Protein AF-A0A382LYQ5-F1 (afdb_monomer_lite)

Organism: NCBI:txid408172

Structure (mmCIF, N/CA/C/O backbone):
data_AF-A0A382LYQ5-F1
#
_entry.id   AF-A0A382LYQ5-F1
#
loop_
_atom_site.group_PDB
_atom_site.id
_atom_site.type_symbol
_atom_site.label_atom_id
_atom_site.label_alt_id
_atom_site.label_comp_id
_atom_site.label_asym_id
_atom_site.label_entity_id
_atom_site.label_seq_id
_atom_site.pdbx_PDB_ins_code
_atom_site.Cartn_x
_atom_site.Cartn_y
_atom_site.Cartn_z
_atom_site.occupancy
_atom_site.B_iso_or_equiv
_atom_site.auth_seq_id
_atom_site.auth_comp_id
_atom_site.auth_asym_id
_atom_site.auth_atom_id
_atom_site.pdbx_PDB_model_num
ATOM 1 N N . MET A 1 1 ? -38.111 58.121 47.989 1.00 41.41 1 MET A N 1
ATOM 2 C CA . MET A 1 1 ? -37.176 57.751 46.907 1.00 41.41 1 MET A CA 1
ATOM 3 C C . MET A 1 1 ? -35.833 57.393 47.534 1.00 41.41 1 MET A C 1
ATOM 5 O O . MET A 1 1 ? -35.020 58.277 47.726 1.00 41.41 1 MET A O 1
ATOM 9 N N . TRP A 1 2 ? -35.645 56.135 47.944 1.00 31.64 2 TRP A N 1
ATOM 10 C CA . TRP A 1 2 ? -34.376 55.597 48.456 1.00 31.64 2 TRP A CA 1
ATOM 11 C C . TRP A 1 2 ? -34.296 54.132 48.011 1.00 31.64 2 TRP A C 1
ATOM 13 O O . TRP A 1 2 ? -35.089 53.311 48.463 1.00 31.64 2 TRP A O 1
ATOM 23 N N . VAL A 1 3 ? -33.375 53.823 47.100 1.00 36.53 3 VAL A N 1
ATOM 24 C CA . VAL A 1 3 ? -32.960 52.452 46.779 1.00 36.53 3 VAL A CA 1
ATOM 25 C C . VAL A 1 3 ? -31.477 52.393 47.122 1.00 36.53 3 VAL A C 1
ATOM 27 O O . VAL A 1 3 ? -30.670 53.085 46.506 1.00 36.53 3 VAL A O 1
ATOM 30 N N . GLY A 1 4 ? -31.144 51.657 48.183 1.00 33.19 4 GLY A N 1
ATOM 31 C CA . GLY A 1 4 ? -29.767 51.461 48.635 1.00 33.19 4 GLY A CA 1
ATOM 32 C C . GLY A 1 4 ? -28.967 50.564 47.680 1.00 33.19 4 GLY A C 1
ATOM 33 O O . GLY A 1 4 ? -29.556 49.812 46.902 1.00 33.19 4 GLY A O 1
ATOM 34 N N . PRO A 1 5 ? -27.625 50.628 47.722 1.00 38.50 5 PRO A N 1
ATOM 35 C CA . PRO A 1 5 ? -26.769 49.961 46.752 1.00 38.50 5 PRO A CA 1
ATOM 36 C C . PRO A 1 5 ? -26.797 48.437 46.925 1.00 38.50 5 PRO A C 1
ATOM 38 O O . PRO A 1 5 ? -26.593 47.908 48.020 1.00 38.50 5 PRO A O 1
ATOM 41 N N . LEU A 1 6 ? -27.014 47.734 45.810 1.00 41.47 6 LEU A N 1
ATOM 42 C CA . LEU A 1 6 ? -26.849 46.288 45.680 1.00 41.47 6 LEU A CA 1
ATOM 43 C C . LEU A 1 6 ? -25.402 45.906 46.031 1.00 41.47 6 LEU A C 1
ATOM 45 O O . LEU A 1 6 ? -24.468 46.192 45.282 1.00 41.47 6 LEU A O 1
ATOM 49 N N . LYS A 1 7 ? -25.206 45.250 47.179 1.00 39.22 7 LYS A N 1
ATOM 50 C CA . LYS A 1 7 ? -23.929 44.628 47.550 1.00 39.22 7 LYS A CA 1
ATOM 51 C C . LYS A 1 7 ? -23.667 43.426 46.636 1.00 39.22 7 LYS A C 1
ATOM 53 O O . LYS A 1 7 ? -24.175 42.336 46.889 1.00 39.22 7 LYS A O 1
ATOM 58 N N . HIS A 1 8 ? -22.832 43.596 45.614 1.00 45.81 8 HIS A N 1
ATOM 59 C CA . HIS A 1 8 ? -22.169 42.463 44.966 1.00 45.81 8 HIS A CA 1
ATOM 60 C C . HIS A 1 8 ? -21.125 41.892 45.936 1.00 45.81 8 HIS A C 1
ATOM 62 O O . HIS A 1 8 ? -20.216 42.603 46.355 1.00 45.81 8 HIS A O 1
ATOM 68 N N . ASN A 1 9 ? -21.280 40.628 46.340 1.00 39.09 9 ASN A N 1
ATOM 69 C CA . ASN A 1 9 ? -20.419 39.964 47.320 1.00 39.09 9 ASN A CA 1
ATOM 70 C C . ASN A 1 9 ? -19.216 39.277 46.619 1.00 39.09 9 ASN A C 1
ATOM 72 O O . ASN A 1 9 ? -19.424 38.258 45.958 1.00 39.09 9 ASN A O 1
ATOM 76 N N . PRO A 1 10 ? -17.964 39.765 46.759 1.00 42.59 10 PRO A N 1
ATOM 77 C CA . PRO A 1 10 ? -16.789 39.226 46.052 1.00 42.59 10 PRO A CA 1
ATOM 78 C C . PRO A 1 10 ? -16.349 37.830 46.528 1.00 42.59 10 PRO A C 1
ATOM 80 O O . PRO A 1 10 ? -15.594 37.146 45.839 1.00 42.59 10 PRO A O 1
ATOM 83 N N . LYS A 1 11 ? -16.820 37.382 47.702 1.00 43.44 11 LYS A N 1
ATOM 84 C CA . LYS A 1 11 ? -16.406 36.111 48.323 1.00 43.44 11 LYS A CA 1
ATOM 85 C C . LYS A 1 11 ? -16.853 34.861 47.552 1.00 43.44 11 LYS A C 1
ATOM 87 O O . LYS A 1 11 ? -16.141 33.866 47.590 1.00 43.44 11 LYS A O 1
ATOM 92 N N . ASN A 1 12 ? -17.965 34.918 46.812 1.00 43.97 12 ASN A N 1
ATOM 93 C CA . ASN A 1 12 ? -18.463 33.763 46.046 1.00 43.97 12 ASN A CA 1
ATOM 94 C C . ASN A 1 12 ? -17.666 33.484 44.758 1.00 43.97 12 ASN A C 1
ATOM 96 O O . ASN A 1 12 ? -17.647 32.348 44.289 1.00 43.97 12 ASN A O 1
ATOM 100 N N . MET A 1 13 ? -16.991 34.482 44.173 1.00 40.16 13 MET A N 1
ATOM 101 C CA . MET A 1 13 ? -16.171 34.265 42.969 1.00 40.16 13 MET A CA 1
ATOM 102 C C . MET A 1 13 ? -14.825 33.601 43.283 1.00 40.16 13 MET A C 1
ATOM 104 O O . MET A 1 13 ? -14.374 32.781 42.487 1.00 40.16 13 MET A O 1
ATOM 108 N N . ASN A 1 14 ? -14.208 33.904 44.432 1.00 50.00 14 ASN A N 1
ATOM 109 C CA . ASN A 1 14 ? -12.945 33.277 44.840 1.00 50.00 14 ASN A CA 1
ATOM 110 C C . ASN A 1 14 ? -13.130 31.818 45.271 1.00 50.00 14 ASN A C 1
ATOM 112 O O . ASN A 1 14 ? -12.387 30.968 44.791 1.00 50.00 14 ASN A O 1
ATOM 116 N N . SER A 1 15 ? -14.165 31.504 46.058 1.00 57.59 15 SER A N 1
ATOM 117 C CA . SER A 1 15 ? -14.447 30.122 46.478 1.00 57.59 15 SER A CA 1
ATOM 118 C C . SER A 1 15 ? -14.741 29.204 45.290 1.00 57.59 15 SER A C 1
ATOM 120 O O . SER A 1 15 ? -14.229 28.095 45.219 1.00 57.59 15 SER A O 1
ATOM 122 N N . THR A 1 16 ? -15.496 29.683 44.296 1.00 59.28 16 THR A N 1
ATOM 123 C CA . THR A 1 16 ? -15.798 28.914 43.075 1.00 59.28 16 THR A CA 1
ATOM 124 C C . THR A 1 16 ? -14.555 28.700 42.200 1.00 59.28 16 THR A C 1
ATOM 126 O O . THR A 1 16 ? -14.476 27.720 41.460 1.00 59.28 16 THR A O 1
ATOM 129 N N . LYS A 1 17 ? -13.577 29.615 42.249 1.00 61.53 17 LYS A N 1
ATOM 130 C CA . LYS A 1 17 ? -12.327 29.522 41.483 1.00 61.53 17 LYS A CA 1
ATOM 131 C C . LYS A 1 17 ? -11.320 28.585 42.157 1.00 61.53 17 LYS A C 1
ATOM 133 O O . LYS A 1 17 ? -10.708 27.790 41.455 1.00 61.53 17 LYS A O 1
ATOM 138 N N . GLU A 1 18 ? -11.207 28.634 43.482 1.00 61.56 18 GLU A N 1
ATOM 139 C CA . GLU A 1 18 ? -10.412 27.695 44.290 1.00 61.56 18 GLU A CA 1
ATOM 140 C C . GLU A 1 18 ? -10.947 26.265 44.160 1.00 61.56 18 GLU A C 1
ATOM 142 O O . GLU A 1 18 ? -10.196 25.368 43.788 1.00 61.56 18 GLU A O 1
ATOM 147 N N . LEU A 1 19 ? -12.267 26.072 44.288 1.00 66.31 19 LEU A N 1
ATOM 148 C CA . LEU A 1 19 ? -12.898 24.758 44.121 1.00 66.31 19 LEU A CA 1
ATOM 149 C C . LEU A 1 19 ? -12.641 24.165 42.723 1.00 66.31 19 LEU A C 1
ATOM 151 O O . LEU A 1 19 ? -12.425 22.968 42.582 1.00 66.31 19 LEU A O 1
ATOM 155 N N . LYS A 1 20 ? -12.611 24.995 41.669 1.00 65.88 20 LYS A N 1
ATOM 156 C CA . LYS A 1 20 ? -12.270 24.549 40.304 1.00 65.88 20 LYS A CA 1
ATOM 157 C C . LYS A 1 20 ? -10.800 24.142 40.146 1.00 65.88 20 LYS A C 1
ATOM 159 O O . LYS A 1 20 ? -10.519 23.238 39.363 1.00 65.88 20 LYS A O 1
ATOM 164 N N . ILE A 1 21 ? -9.876 24.805 40.843 1.00 68.38 21 ILE A N 1
ATOM 165 C CA . ILE A 1 21 ? -8.439 24.481 40.807 1.00 68.38 21 ILE A CA 1
ATOM 166 C C . ILE A 1 21 ? -8.176 23.155 41.531 1.00 68.38 21 ILE A C 1
ATOM 168 O O . ILE A 1 21 ? -7.457 22.304 41.000 1.00 68.38 21 ILE A O 1
ATOM 172 N N . ASP A 1 22 ? -8.811 22.945 42.684 1.00 74.81 22 ASP A N 1
ATOM 173 C CA . ASP A 1 22 ? -8.690 21.699 43.446 1.00 74.81 22 ASP A CA 1
ATOM 174 C C . ASP A 1 22 ? -9.230 20.508 42.644 1.00 74.81 22 ASP A C 1
ATOM 176 O O . ASP A 1 22 ? -8.538 19.506 42.463 1.00 74.81 22 ASP A O 1
ATOM 180 N N . VAL A 1 23 ? -10.407 20.662 42.026 1.00 78.62 23 VAL A N 1
ATOM 181 C CA . VAL A 1 23 ? -11.011 19.617 41.183 1.00 78.62 23 VAL A CA 1
ATOM 182 C C . VAL A 1 23 ? -10.155 19.299 39.960 1.00 78.62 23 VAL A C 1
ATOM 184 O O . VAL A 1 23 ? -10.010 18.131 39.602 1.00 78.62 23 VAL A O 1
ATOM 187 N N . ALA A 1 24 ? -9.550 20.302 39.321 1.00 81.06 24 ALA A N 1
ATOM 188 C CA . ALA A 1 24 ? -8.645 20.071 38.197 1.00 81.06 24 ALA A CA 1
ATOM 189 C C . ALA A 1 24 ? -7.389 19.285 38.616 1.00 81.06 24 ALA A C 1
ATOM 191 O O . ALA A 1 24 ? -6.937 18.405 37.879 1.00 81.06 24 ALA A O 1
ATOM 192 N N . THR A 1 25 ? -6.857 19.571 39.806 1.00 85.19 25 THR A N 1
ATOM 193 C CA . THR A 1 25 ? -5.694 18.873 40.372 1.00 85.19 25 THR A CA 1
ATOM 194 C C . THR A 1 25 ? -6.027 17.416 40.684 1.00 85.19 25 THR A C 1
ATOM 196 O O . THR A 1 25 ? -5.286 16.510 40.296 1.00 85.19 25 THR A O 1
ATOM 199 N N . ASP A 1 26 ? -7.183 17.169 41.298 1.00 87.00 26 ASP A N 1
ATOM 200 C CA . ASP A 1 26 ? -7.640 15.814 41.590 1.00 87.00 26 ASP A CA 1
ATOM 201 C C . ASP A 1 26 ? -7.951 15.018 40.304 1.00 87.00 26 ASP A C 1
ATOM 203 O O . ASP A 1 26 ? -7.590 13.845 40.189 1.00 87.00 26 ASP A O 1
ATOM 207 N N . CYS A 1 27 ? -8.527 15.662 39.281 1.00 88.50 27 CYS A N 1
ATOM 208 C CA . CYS A 1 27 ? -8.729 15.060 37.958 1.00 88.50 27 CYS A CA 1
ATOM 209 C C . CYS A 1 27 ? -7.400 14.636 37.312 1.00 88.50 27 CYS A C 1
ATOM 211 O O . CYS A 1 27 ? -7.299 13.539 36.758 1.00 88.50 27 CYS A O 1
ATOM 213 N N . ALA A 1 28 ? -6.368 15.482 37.398 1.00 89.88 28 ALA A N 1
ATOM 214 C CA . ALA A 1 28 ? -5.035 15.159 36.895 1.00 89.88 28 ALA A CA 1
ATOM 215 C C . ALA A 1 28 ? -4.411 13.980 37.658 1.00 89.88 28 ALA A C 1
ATOM 217 O O . ALA A 1 28 ? -3.831 13.087 37.040 1.00 89.88 28 ALA A O 1
ATOM 218 N N . LYS A 1 29 ? -4.593 13.931 38.985 1.00 93.56 29 LYS A N 1
ATOM 219 C CA . LYS A 1 29 ? -4.149 12.812 39.825 1.00 93.56 29 LYS A CA 1
ATOM 220 C C . LYS A 1 29 ? -4.810 11.495 39.414 1.00 93.56 29 LYS A C 1
ATOM 222 O O . LYS A 1 29 ? -4.119 10.487 39.316 1.00 93.56 29 LYS A O 1
ATOM 227 N N . ILE A 1 30 ? -6.113 11.491 39.135 1.00 93.06 30 ILE A N 1
ATOM 228 C CA . ILE A 1 30 ? -6.819 10.286 38.673 1.00 93.06 30 ILE A CA 1
ATOM 229 C C . ILE A 1 30 ? -6.282 9.810 37.326 1.00 93.06 30 ILE A C 1
ATOM 231 O O . ILE A 1 30 ? -6.002 8.622 37.183 1.00 93.06 30 ILE A O 1
ATOM 235 N N . CYS A 1 31 ? -6.098 10.723 36.364 1.00 92.56 31 CYS A N 1
ATOM 236 C CA . CYS A 1 31 ? -5.525 10.372 35.061 1.00 92.56 31 CYS A CA 1
ATOM 237 C C . CYS A 1 31 ? -4.147 9.722 35.243 1.00 92.56 31 CYS A C 1
ATOM 239 O O . CYS A 1 31 ? -3.922 8.623 34.747 1.00 92.56 31 CYS A O 1
ATOM 241 N N . PHE A 1 32 ? -3.276 10.343 36.047 1.00 95.31 32 PHE A N 1
ATOM 242 C CA . PHE A 1 32 ? -1.952 9.809 36.364 1.00 95.31 32 PHE A CA 1
ATOM 243 C C . PHE A 1 32 ? -2.021 8.407 36.983 1.00 95.31 32 PHE A C 1
ATOM 245 O O . PHE A 1 32 ? -1.290 7.510 36.567 1.00 95.31 32 PHE A O 1
ATOM 252 N N . LEU A 1 33 ? -2.899 8.195 37.966 1.00 95.25 33 LEU A N 1
ATOM 253 C CA . LEU A 1 33 ? -3.059 6.892 38.613 1.00 95.25 33 LEU A CA 1
ATOM 254 C C . LEU A 1 33 ? -3.530 5.822 37.623 1.00 95.25 33 LEU A C 1
ATOM 256 O O . LEU A 1 33 ? -2.951 4.738 37.586 1.00 95.25 33 LEU A O 1
ATOM 260 N N . ALA A 1 34 ? -4.537 6.129 36.804 1.00 92.94 34 ALA A N 1
ATOM 261 C CA . ALA A 1 34 ? -5.077 5.203 35.815 1.00 92.94 34 ALA A CA 1
ATOM 262 C C . ALA A 1 34 ? -4.050 4.850 34.725 1.00 92.94 34 ALA A C 1
ATOM 264 O O . ALA A 1 34 ? -3.896 3.675 34.384 1.00 92.94 34 ALA A O 1
ATOM 265 N N . GLU A 1 35 ? -3.307 5.843 34.229 1.00 92.19 35 GLU A N 1
ATOM 266 C CA . GLU A 1 35 ? -2.244 5.679 33.226 1.00 92.19 35 GLU A CA 1
ATOM 267 C C . GLU A 1 35 ? -1.056 4.858 33.757 1.00 92.19 35 GLU A C 1
ATOM 269 O O . GLU A 1 35 ? -0.411 4.145 32.994 1.00 92.19 35 GLU A O 1
ATOM 274 N N . ASN A 1 36 ? -0.800 4.899 35.070 1.00 93.31 36 ASN A N 1
ATOM 275 C CA . ASN A 1 36 ? 0.243 4.111 35.740 1.00 93.31 36 ASN A CA 1
ATOM 276 C C . ASN A 1 36 ? -0.288 2.810 36.372 1.00 93.31 36 ASN A C 1
ATOM 278 O O . ASN A 1 36 ? 0.372 2.217 37.224 1.00 93.31 36 ASN A O 1
ATOM 282 N N . ASN A 1 37 ? -1.468 2.352 35.947 1.00 90.56 37 ASN A N 1
ATOM 283 C CA . ASN A 1 37 ? -2.082 1.086 36.354 1.00 90.56 37 ASN A CA 1
ATOM 284 C C . ASN A 1 37 ? -2.467 0.968 37.847 1.00 90.56 37 ASN A C 1
ATOM 286 O O . ASN A 1 37 ? -2.689 -0.129 38.357 1.00 90.56 37 ASN A O 1
ATOM 290 N N . TYR A 1 38 ? -2.611 2.088 38.560 1.00 94.12 38 TYR A N 1
ATOM 291 C CA . TYR A 1 38 ? -3.151 2.140 39.925 1.00 94.12 38 TYR A CA 1
ATOM 292 C C . TYR A 1 38 ? -4.682 2.283 39.907 1.00 94.12 38 TYR A C 1
ATOM 294 O O . TYR A 1 38 ? -5.241 3.206 40.502 1.00 94.12 38 TYR A O 1
ATOM 302 N N . ILE A 1 39 ? -5.361 1.370 39.205 1.00 91.88 39 ILE A N 1
ATOM 303 C CA . ILE A 1 39 ? -6.786 1.476 38.840 1.00 91.88 39 ILE A CA 1
ATOM 304 C C . ILE A 1 39 ? -7.688 1.637 40.064 1.00 91.88 39 ILE A C 1
ATOM 306 O O . ILE A 1 39 ? -8.428 2.608 40.149 1.00 91.88 39 ILE A O 1
ATOM 310 N N . THR A 1 40 ? -7.565 0.758 41.060 1.00 92.31 40 THR A N 1
ATOM 311 C CA . THR A 1 40 ? -8.413 0.800 42.264 1.00 92.31 40 THR A CA 1
ATOM 312 C C . THR A 1 40 ? -8.267 2.115 43.036 1.00 92.31 40 THR A C 1
ATOM 314 O O . THR A 1 40 ? -9.231 2.634 43.594 1.00 92.31 40 THR A O 1
ATOM 317 N N . LEU A 1 41 ? -7.057 2.687 43.066 1.00 92.94 41 LEU A N 1
ATOM 318 C CA . LEU A 1 41 ? -6.825 3.982 43.706 1.00 92.94 41 LEU A CA 1
ATOM 319 C C . LEU A 1 41 ? -7.399 5.129 42.864 1.00 92.94 41 LEU A C 1
ATOM 321 O O . LEU A 1 41 ? -7.927 6.087 43.429 1.00 92.94 41 LEU A O 1
ATOM 325 N N . ALA A 1 42 ? -7.318 5.027 41.536 1.00 93.25 42 ALA A N 1
ATOM 326 C CA . ALA A 1 42 ? -7.933 5.971 40.612 1.00 93.25 42 ALA A CA 1
ATOM 327 C C . ALA A 1 42 ? -9.464 5.980 40.764 1.00 93.25 42 ALA A C 1
ATOM 329 O O . ALA A 1 42 ? -10.031 7.052 40.952 1.00 93.25 42 ALA A O 1
ATOM 330 N N . GLU A 1 43 ? -10.112 4.810 40.782 1.00 91.44 43 GLU A N 1
ATOM 331 C CA . GLU A 1 43 ? -11.559 4.653 41.002 1.00 91.44 43 GLU A CA 1
ATOM 332 C C . GLU A 1 43 ? -11.994 5.229 42.346 1.00 91.44 43 GLU A C 1
ATOM 334 O O . GLU A 1 43 ? -12.911 6.044 42.400 1.00 91.44 43 GLU A O 1
ATOM 339 N N . LYS A 1 44 ? -11.289 4.882 43.429 1.00 91.81 44 LYS A N 1
ATOM 340 C CA . LYS A 1 44 ? -11.596 5.416 44.759 1.00 91.81 44 LYS A CA 1
ATOM 341 C C . LYS A 1 44 ? -11.480 6.941 44.798 1.00 91.81 44 LYS A C 1
ATOM 343 O O . LYS A 1 44 ? -12.353 7.619 45.332 1.00 91.81 44 LYS A O 1
ATOM 348 N N . THR A 1 45 ? -10.416 7.489 44.210 1.00 89.75 45 THR A N 1
ATOM 349 C CA . THR A 1 45 ? -10.219 8.946 44.138 1.00 89.75 45 THR A CA 1
ATOM 350 C C . THR A 1 45 ? -11.318 9.598 43.291 1.00 89.75 45 THR A C 1
ATOM 352 O O . THR A 1 45 ? -11.816 10.664 43.641 1.00 89.75 45 THR A O 1
ATOM 355 N N . PHE A 1 46 ? -11.737 8.949 42.202 1.00 90.94 46 PHE A N 1
ATOM 356 C CA . PHE A 1 46 ? -12.833 9.406 41.351 1.00 90.94 46 PHE A CA 1
ATOM 357 C C . PHE A 1 46 ? -14.166 9.437 42.111 1.00 90.94 46 PHE A C 1
ATOM 359 O O . PHE A 1 46 ? -14.859 10.455 42.091 1.00 90.94 46 PHE A O 1
ATOM 366 N N . GLU A 1 47 ? -14.485 8.377 42.854 1.00 89.00 47 GLU A N 1
ATOM 367 C CA . GLU A 1 47 ? -15.668 8.301 43.716 1.00 89.00 47 GLU A CA 1
ATOM 368 C C . GLU A 1 47 ? -15.686 9.414 44.769 1.00 89.00 47 GLU A C 1
ATOM 370 O O . GLU A 1 47 ? -16.683 10.129 44.900 1.00 89.00 47 GLU A O 1
ATOM 375 N N . GLU A 1 48 ? -14.568 9.627 45.468 1.00 87.31 48 GLU A N 1
ATOM 376 C CA . GLU A 1 48 ? -14.439 10.678 46.483 1.00 87.31 48 GLU A CA 1
ATOM 377 C C . GLU A 1 48 ? -14.754 12.076 45.924 1.00 87.31 48 GLU A C 1
ATOM 379 O O . GLU A 1 48 ? -15.411 12.869 46.598 1.00 87.31 48 GLU A O 1
ATOM 384 N N . ILE A 1 49 ? -14.334 12.388 44.694 1.00 83.56 49 ILE A N 1
ATOM 385 C CA . ILE A 1 49 ? -14.642 13.676 44.052 1.00 83.56 49 ILE A CA 1
ATOM 386 C C . ILE A 1 49 ? -16.114 13.754 43.660 1.00 83.56 49 ILE A C 1
ATOM 388 O O . ILE A 1 49 ? -16.747 14.784 43.890 1.00 83.56 49 ILE A O 1
ATOM 392 N N . THR A 1 50 ? -16.671 12.677 43.095 1.00 80.62 50 THR A N 1
ATOM 393 C CA . THR A 1 50 ? -18.090 12.655 42.703 1.00 80.62 50 THR A CA 1
ATOM 394 C C . THR A 1 50 ? -19.023 12.877 43.893 1.00 80.62 50 THR A C 1
ATOM 396 O O . THR A 1 50 ? -20.079 13.474 43.723 1.00 80.62 50 THR A O 1
ATOM 399 N N . HIS A 1 51 ? -18.612 12.476 45.102 1.00 79.81 51 HIS A N 1
ATOM 400 C CA . HIS A 1 51 ? -19.352 12.724 46.341 1.00 79.81 51 HIS A CA 1
ATOM 401 C C . HIS A 1 51 ? -19.146 14.124 46.942 1.00 79.81 51 HIS A C 1
ATOM 403 O O . HIS A 1 51 ? -19.979 14.567 47.727 1.00 79.81 51 HIS A O 1
ATOM 409 N N . LYS A 1 52 ? -18.050 14.823 46.620 1.00 72.00 52 LYS A N 1
ATOM 410 C CA . LYS A 1 52 ? -17.716 16.141 47.198 1.00 72.00 52 LYS A CA 1
ATOM 411 C C . LYS A 1 52 ? -18.420 17.321 46.524 1.00 72.00 52 LYS A C 1
ATOM 413 O O . LYS A 1 52 ? -18.348 18.432 47.046 1.00 72.00 52 LYS A O 1
ATOM 418 N N . ILE A 1 53 ? -19.028 17.129 45.354 1.00 65.19 53 ILE A N 1
ATOM 419 C CA . ILE A 1 53 ? -19.501 18.233 44.513 1.00 65.19 53 ILE A CA 1
ATOM 420 C C . ILE A 1 53 ? -20.972 18.004 44.136 1.00 65.19 53 ILE A C 1
ATOM 422 O O . ILE A 1 53 ? -21.295 17.064 43.421 1.00 65.19 53 ILE A O 1
ATOM 426 N N . ASP A 1 54 ? -21.853 18.912 44.561 1.00 60.72 54 ASP A N 1
ATOM 427 C CA . ASP A 1 54 ? -23.313 18.795 44.385 1.00 60.72 54 ASP A CA 1
ATOM 428 C C . ASP A 1 54 ? -23.850 19.316 43.030 1.00 60.72 54 ASP A C 1
ATOM 430 O O . ASP A 1 54 ? -25.059 19.295 42.809 1.00 60.72 54 ASP A O 1
ATOM 434 N N . ASN A 1 55 ? -23.005 19.827 42.115 1.00 61.72 55 ASN A N 1
ATOM 435 C CA . ASN A 1 55 ? -23.453 20.529 40.892 1.00 61.72 55 ASN A CA 1
ATOM 436 C C . ASN A 1 55 ? -23.134 19.779 39.569 1.00 61.72 55 ASN A C 1
ATOM 438 O O . ASN A 1 55 ? -22.037 19.950 39.021 1.00 61.72 55 ASN A O 1
ATOM 442 N N . PRO A 1 56 ? -24.088 19.018 38.994 1.00 56.81 56 PRO A N 1
ATOM 443 C CA . PRO A 1 56 ? -23.858 18.089 37.880 1.00 56.81 56 PRO A CA 1
ATOM 444 C C . PRO A 1 56 ? -23.317 18.723 36.588 1.00 56.81 56 PRO A C 1
ATOM 446 O O . PRO A 1 56 ? -22.517 18.099 35.889 1.00 56.81 56 PRO A O 1
ATOM 449 N N . GLU A 1 57 ? -23.715 19.958 36.263 1.00 58.31 57 GLU A N 1
ATOM 450 C CA . GLU A 1 57 ? -23.294 20.634 35.023 1.00 58.31 57 GLU A CA 1
ATOM 451 C C . GLU A 1 57 ? -21.822 21.059 35.067 1.00 58.31 57 GLU A C 1
ATOM 453 O O . GLU A 1 57 ? -21.119 20.997 34.057 1.00 58.31 57 GLU A O 1
ATOM 458 N N . VAL A 1 58 ? -21.329 21.437 36.251 1.00 58.09 58 VAL A N 1
ATOM 459 C CA . VAL A 1 58 ? -19.913 21.760 36.458 1.00 58.09 58 VAL A CA 1
ATOM 460 C C . VAL A 1 58 ? -19.080 20.473 36.522 1.00 58.09 58 VAL A C 1
ATOM 462 O O . VAL A 1 58 ? -17.994 20.448 35.950 1.00 58.09 58 VAL A O 1
ATOM 465 N N . LEU A 1 59 ? -19.593 19.389 37.130 1.00 61.03 59 LEU A N 1
ATOM 466 C CA . LEU A 1 59 ? -18.930 18.070 37.165 1.00 61.03 59 LEU A CA 1
ATOM 467 C C . LEU A 1 59 ? -18.683 17.497 35.765 1.00 61.03 59 LEU A C 1
ATOM 469 O O . LEU A 1 59 ? -17.604 16.962 35.495 1.00 61.03 59 LEU A O 1
ATOM 473 N N . GLY A 1 60 ? -19.690 17.584 34.889 1.00 63.97 60 GLY A N 1
ATOM 474 C CA . GLY A 1 60 ? -19.719 16.856 33.622 1.00 63.97 60 GLY A CA 1
ATOM 475 C C . GLY A 1 60 ? -18.554 17.180 32.684 1.00 63.97 60 GLY A C 1
ATOM 476 O O . GLY A 1 60 ? -18.076 16.305 31.967 1.00 63.97 60 GLY A O 1
ATOM 477 N N . GLY A 1 61 ? -18.064 18.423 32.702 1.00 70.00 61 GLY A N 1
ATOM 478 C CA . GLY A 1 61 ? -16.922 18.834 31.883 1.00 70.00 61 GLY A CA 1
ATOM 479 C C . GLY A 1 61 ? -15.578 18.312 32.399 1.00 70.00 61 GLY A C 1
ATOM 480 O O . GLY A 1 61 ? -14.744 17.883 31.605 1.00 70.00 61 GLY A O 1
ATOM 481 N N . PHE A 1 62 ? -15.363 18.324 33.719 1.00 77.56 62 PHE A N 1
ATOM 482 C CA . PHE A 1 62 ? -14.067 17.980 34.318 1.00 77.56 62 PHE A CA 1
ATOM 483 C C . PHE A 1 62 ? -13.871 16.474 34.498 1.00 77.56 62 PHE A C 1
ATOM 485 O O . PHE A 1 62 ? -12.768 15.977 34.286 1.00 77.56 62 PHE A O 1
ATOM 492 N N . LEU A 1 63 ? -14.932 15.740 34.844 1.00 84.88 63 LEU A N 1
ATOM 493 C CA . LEU A 1 63 ? -14.829 14.323 35.203 1.00 84.88 63 LEU A CA 1
ATOM 494 C C . LEU A 1 63 ? -14.831 13.367 34.012 1.00 84.88 63 LEU A C 1
ATOM 496 O O . LEU A 1 63 ? -14.406 12.224 34.167 1.00 84.88 63 LEU A O 1
ATOM 500 N N . LYS A 1 64 ? -15.236 13.815 32.817 1.00 86.81 64 LYS A N 1
ATOM 501 C CA . LYS A 1 64 ? -15.201 12.977 31.606 1.00 86.81 64 LYS A CA 1
ATOM 502 C C . LYS A 1 64 ? -13.808 12.425 31.328 1.00 86.81 64 LYS A C 1
ATOM 504 O O . LYS A 1 64 ? -13.655 11.226 31.141 1.00 86.81 64 LYS A O 1
ATOM 509 N N . LYS A 1 65 ? -12.783 13.282 31.338 1.00 88.81 65 LYS A N 1
ATOM 510 C CA . LYS A 1 65 ? -11.410 12.864 31.024 1.00 88.81 65 LYS A CA 1
ATOM 511 C C . LYS A 1 65 ? -10.857 11.842 32.041 1.00 88.81 65 LYS A C 1
ATOM 513 O O . LYS A 1 65 ? -10.427 10.783 31.595 1.00 88.81 65 LYS A O 1
ATOM 518 N N . PRO A 1 66 ? -10.917 12.077 33.366 1.00 91.00 66 PRO A N 1
ATOM 519 C CA . PRO A 1 66 ? -10.541 11.077 34.368 1.00 91.00 66 PRO A CA 1
ATOM 520 C C . PRO A 1 66 ? -11.315 9.762 34.256 1.00 91.00 66 PRO A C 1
ATOM 522 O O . PRO A 1 66 ? -10.711 8.696 34.354 1.00 91.00 66 PRO A O 1
ATOM 525 N N . ALA A 1 67 ? -12.630 9.832 34.016 1.00 90.44 67 ALA A N 1
ATOM 526 C CA . ALA A 1 67 ? -13.456 8.646 33.821 1.00 90.44 67 ALA A CA 1
ATOM 527 C C . ALA A 1 67 ? -12.968 7.833 32.617 1.00 90.44 67 ALA A C 1
ATOM 529 O O . ALA A 1 67 ? -12.754 6.634 32.748 1.00 90.44 67 ALA A O 1
ATOM 530 N N . ILE A 1 68 ? -12.710 8.488 31.477 1.00 90.00 68 ILE A N 1
ATOM 531 C CA . ILE A 1 68 ? -12.159 7.850 30.272 1.00 90.00 68 ILE A CA 1
ATOM 532 C C . ILE A 1 68 ? -10.781 7.232 30.550 1.00 90.00 68 ILE A C 1
ATOM 534 O O . ILE A 1 68 ? -10.527 6.123 30.091 1.00 90.00 68 ILE A O 1
ATOM 538 N N . SER A 1 69 ? -9.902 7.887 31.319 1.00 91.19 69 SER A N 1
ATOM 539 C CA . SER A 1 69 ? -8.592 7.321 31.683 1.00 91.19 69 SER A CA 1
ATOM 540 C C . SER A 1 69 ? -8.719 6.027 32.497 1.00 91.19 69 SER A C 1
ATOM 542 O O . SER A 1 69 ? -8.025 5.055 32.199 1.00 91.19 69 SER A O 1
ATOM 544 N N . ILE A 1 70 ? -9.624 5.977 33.482 1.00 91.31 70 ILE A N 1
ATOM 545 C CA . ILE A 1 70 ? -9.935 4.742 34.230 1.00 91.31 70 ILE A CA 1
ATOM 546 C C . ILE A 1 70 ? -10.468 3.670 33.272 1.00 91.31 70 ILE A C 1
ATOM 548 O O . ILE A 1 70 ? -10.011 2.528 33.282 1.00 91.31 70 ILE A O 1
ATOM 552 N N . PHE A 1 71 ? -11.378 4.071 32.386 1.00 87.75 71 PHE A N 1
ATOM 553 C CA . PHE A 1 71 ? -12.006 3.206 31.396 1.00 87.75 71 PHE A CA 1
ATOM 554 C C . PHE A 1 71 ? -11.004 2.534 30.456 1.00 87.75 71 PHE A C 1
ATOM 556 O O . PHE A 1 71 ? -11.036 1.320 30.244 1.00 87.75 71 PHE A O 1
ATOM 563 N N . LEU A 1 72 ? -10.077 3.330 29.924 1.00 87.12 72 LEU A N 1
ATOM 564 C CA . LEU A 1 72 ? -8.968 2.859 29.106 1.00 87.12 72 LEU A CA 1
ATOM 565 C C . LEU A 1 72 ? -8.105 1.867 29.885 1.00 87.12 72 LEU A C 1
ATOM 567 O O . LEU A 1 72 ? -7.739 0.826 29.343 1.00 87.12 72 LEU A O 1
ATOM 571 N N . SER A 1 73 ? -7.821 2.154 31.157 1.00 90.56 73 SER A N 1
ATOM 572 C CA . SER A 1 73 ? -7.010 1.282 32.006 1.00 90.56 73 SER A CA 1
ATOM 573 C C . SER A 1 73 ? -7.668 -0.086 32.226 1.00 90.56 73 SER A C 1
ATOM 575 O O . SER A 1 73 ? -7.009 -1.110 32.037 1.00 90.56 73 SER A O 1
ATOM 577 N N . HIS A 1 74 ? -8.975 -0.145 32.512 1.00 90.12 74 HIS A N 1
ATOM 578 C CA . HIS A 1 74 ? -9.688 -1.427 32.593 1.00 90.12 74 HIS A CA 1
ATOM 579 C C . HIS A 1 74 ? -9.599 -2.219 31.288 1.00 90.12 74 HIS A C 1
ATOM 581 O O . HIS A 1 74 ? -9.280 -3.409 31.310 1.00 90.12 74 HIS A O 1
ATOM 587 N N . ASN A 1 75 ? -9.845 -1.569 30.148 1.00 85.69 75 ASN A N 1
ATOM 588 C CA . ASN A 1 75 ? -9.833 -2.239 28.850 1.00 85.69 75 ASN A CA 1
ATOM 589 C C . ASN A 1 75 ? -8.426 -2.769 28.495 1.00 85.69 75 ASN A C 1
ATOM 591 O O . ASN A 1 75 ? -8.293 -3.941 28.140 1.00 85.69 75 ASN A O 1
ATOM 595 N N . ILE A 1 76 ? -7.367 -1.973 28.710 1.00 88.12 76 ILE A N 1
ATOM 596 C CA . ILE A 1 76 ? -5.962 -2.391 28.522 1.00 88.12 76 ILE A CA 1
ATOM 597 C C . ILE A 1 76 ? -5.628 -3.630 29.367 1.00 88.12 76 ILE A C 1
ATOM 599 O O . ILE A 1 76 ? -4.943 -4.539 28.895 1.00 88.12 76 ILE A O 1
ATOM 603 N N . ASN A 1 77 ? -6.150 -3.700 30.594 1.00 91.12 77 ASN A N 1
ATOM 604 C CA . ASN A 1 77 ? -5.969 -4.837 31.498 1.00 91.12 77 ASN A CA 1
ATOM 605 C C . ASN A 1 77 ? -6.989 -5.973 31.274 1.00 91.12 77 ASN A C 1
ATOM 607 O O . ASN A 1 77 ? -7.048 -6.903 32.076 1.00 91.12 77 ASN A O 1
ATOM 611 N N . GLN A 1 78 ? -7.787 -5.919 30.200 1.00 92.75 78 GLN A N 1
ATOM 612 C CA . GLN A 1 78 ? -8.820 -6.908 29.849 1.00 92.75 78 GLN A CA 1
ATOM 613 C C . GLN A 1 78 ? -9.895 -7.102 30.936 1.00 92.75 78 GLN A C 1
ATOM 615 O O . GLN A 1 78 ? -10.569 -8.131 31.004 1.00 92.75 78 GLN A O 1
ATOM 620 N N . GLN A 1 79 ? -10.094 -6.093 31.782 1.00 93.56 79 GLN A N 1
ATOM 621 C CA . GLN A 1 79 ? -11.105 -6.050 32.836 1.00 93.56 79 GLN A CA 1
ATOM 622 C C . GLN A 1 79 ? -12.462 -5.628 32.250 1.00 93.56 79 GLN A C 1
ATOM 624 O O . GLN A 1 79 ? -13.014 -4.573 32.565 1.00 93.56 79 GLN A O 1
ATOM 629 N N . TYR A 1 80 ? -12.992 -6.431 31.322 1.00 94.62 80 TYR A N 1
ATOM 630 C CA . TYR A 1 80 ? -14.185 -6.075 30.544 1.00 94.62 80 TYR A CA 1
ATOM 631 C C . TYR A 1 80 ? -15.461 -5.998 31.388 1.00 94.62 80 TYR A C 1
ATOM 633 O O . TYR A 1 80 ? -16.332 -5.189 31.086 1.00 94.62 80 TYR A O 1
ATOM 641 N N . VAL A 1 81 ? -15.572 -6.805 32.447 1.00 95.00 81 VAL A N 1
ATOM 642 C CA . VAL A 1 81 ? -16.719 -6.749 33.370 1.00 95.00 81 VAL A CA 1
ATOM 643 C C . VAL A 1 81 ? -16.706 -5.425 34.130 1.00 95.00 81 VAL A C 1
ATOM 645 O O . VAL A 1 81 ? -17.676 -4.683 34.069 1.00 95.00 81 VAL A O 1
ATOM 648 N N . GLN A 1 82 ? -15.563 -5.069 34.718 1.00 93.06 82 GLN A N 1
ATOM 649 C CA . GLN A 1 82 ? -15.364 -3.802 35.423 1.00 93.06 82 GLN A CA 1
ATOM 650 C C . GLN A 1 82 ? -15.575 -2.600 34.497 1.00 93.06 82 GLN A C 1
ATOM 652 O O . GLN A 1 82 ? -16.174 -1.610 34.896 1.00 93.06 82 GLN A O 1
ATOM 657 N N . THR A 1 83 ? -15.148 -2.710 33.234 1.00 92.62 83 THR A N 1
ATOM 658 C CA . THR A 1 83 ? -15.431 -1.703 32.200 1.00 92.62 83 THR A CA 1
ATOM 659 C C . THR A 1 83 ? -16.942 -1.476 32.060 1.00 92.62 83 THR A C 1
ATOM 661 O O . THR A 1 83 ? -17.404 -0.341 32.074 1.00 92.62 83 THR A O 1
ATOM 664 N N . VAL A 1 84 ? -17.739 -2.541 31.951 1.00 93.94 84 VAL A N 1
ATOM 665 C CA . VAL A 1 84 ? -19.201 -2.416 31.834 1.00 93.94 84 VAL A CA 1
ATOM 666 C C . VAL A 1 84 ? -19.809 -1.848 33.119 1.00 93.94 84 VAL A C 1
ATOM 668 O O . VAL A 1 84 ? -20.551 -0.871 33.041 1.00 93.94 84 VAL A O 1
ATOM 671 N N . ASP A 1 85 ? -19.442 -2.391 34.280 1.00 93.12 85 ASP A N 1
ATOM 672 C CA . ASP A 1 85 ? -19.967 -1.969 35.585 1.00 93.12 85 ASP A CA 1
ATOM 673 C C . ASP A 1 85 ? -19.689 -0.479 35.856 1.00 93.12 85 ASP A C 1
ATOM 675 O O . ASP A 1 85 ? -20.569 0.270 36.290 1.00 93.12 85 ASP A O 1
ATOM 679 N N . PHE A 1 86 ? -18.473 -0.015 35.544 1.00 91.06 86 PHE A N 1
ATOM 680 C CA . PHE A 1 86 ? -18.087 1.386 35.697 1.00 91.06 86 PHE A CA 1
ATOM 681 C C . PHE A 1 86 ? -18.896 2.300 34.767 1.00 91.06 86 PHE A C 1
ATOM 683 O O . PHE A 1 86 ? -19.333 3.377 35.180 1.00 91.06 86 PHE A O 1
ATOM 690 N N . PHE A 1 87 ? -19.144 1.883 33.520 1.00 92.38 87 PHE A N 1
ATOM 691 C CA . PHE A 1 87 ? -19.971 2.668 32.603 1.00 92.38 87 PHE A CA 1
ATOM 692 C C . PHE A 1 87 ? -21.417 2.758 33.069 1.00 92.38 87 PHE A C 1
ATOM 694 O O . PHE A 1 87 ? -21.979 3.846 33.034 1.00 92.38 87 PHE A O 1
ATOM 701 N N . GLU A 1 88 ? -22.013 1.654 33.521 1.00 92.81 88 GLU A N 1
ATOM 702 C CA . GLU A 1 88 ? -23.390 1.648 34.029 1.00 92.81 88 GLU A CA 1
ATOM 703 C C . GLU A 1 88 ? -23.534 2.579 35.242 1.00 92.81 88 GLU A C 1
ATOM 705 O O . GLU A 1 88 ? -24.486 3.357 35.324 1.00 92.81 88 GLU A O 1
ATOM 710 N N . LYS A 1 89 ? -22.538 2.594 36.139 1.00 90.56 89 LYS A N 1
ATOM 711 C CA . LYS A 1 89 ? -22.498 3.506 37.292 1.00 90.56 89 LYS A CA 1
ATOM 712 C C . LYS A 1 89 ? -22.438 4.986 36.890 1.00 90.56 89 LYS A C 1
ATOM 714 O O . LYS A 1 89 ? -23.035 5.826 37.565 1.00 90.56 89 LYS A O 1
ATOM 719 N N . TYR A 1 90 ? -21.742 5.312 35.801 1.00 89.69 90 TYR A N 1
ATOM 720 C CA . TYR A 1 90 ? -21.497 6.688 35.353 1.00 89.69 90 TYR A CA 1
ATOM 721 C C . TYR A 1 90 ? -22.101 7.006 33.975 1.00 89.69 90 TYR A C 1
ATOM 723 O O . TYR A 1 90 ? -21.630 7.909 33.279 1.00 89.69 90 TYR A O 1
ATOM 731 N N . GLU A 1 91 ? -23.179 6.323 33.581 1.00 89.19 91 GLU A N 1
ATOM 732 C CA . GLU A 1 91 ? -23.743 6.421 32.227 1.00 89.19 91 GLU A CA 1
ATOM 733 C C . GLU A 1 91 ? -24.136 7.860 31.878 1.00 89.19 91 GLU A C 1
ATOM 735 O O . GLU A 1 91 ? -23.821 8.353 30.798 1.00 89.19 91 GLU A O 1
ATOM 740 N N . ASN A 1 92 ? -24.751 8.589 32.812 1.00 87.00 92 ASN A N 1
ATOM 741 C CA . ASN A 1 92 ? -25.153 9.982 32.592 1.00 87.00 92 ASN A CA 1
ATOM 742 C C . ASN A 1 92 ? -23.986 10.904 32.203 1.00 87.00 92 ASN A C 1
ATOM 744 O O . ASN A 1 92 ? -24.204 11.882 31.490 1.00 87.00 92 ASN A O 1
ATOM 748 N N . LEU A 1 93 ? -22.768 10.588 32.651 1.00 86.12 93 LEU A N 1
ATOM 749 C CA . LEU A 1 93 ? -21.552 11.329 32.327 1.00 86.12 93 LEU A CA 1
ATOM 750 C C . LEU A 1 93 ? -20.982 10.934 30.954 1.00 86.12 93 LEU A C 1
ATOM 752 O O . LEU A 1 93 ? -20.434 11.786 30.253 1.00 86.12 93 LEU A O 1
ATOM 756 N N . LEU A 1 94 ? -21.097 9.655 30.582 1.00 88.00 94 LEU A N 1
ATOM 757 C CA . LEU A 1 94 ? -20.346 9.030 29.485 1.00 88.00 94 LEU A CA 1
ATOM 758 C C . LEU A 1 94 ? -21.184 8.673 28.247 1.00 88.00 94 LEU A C 1
ATOM 760 O O . LEU A 1 94 ? -20.620 8.400 27.192 1.00 88.00 94 LEU A O 1
ATOM 764 N N . LYS A 1 95 ? -22.518 8.681 28.339 1.00 88.75 95 LYS A N 1
ATOM 765 C CA . LYS A 1 95 ? -23.449 8.171 27.309 1.00 88.75 95 LYS A CA 1
ATOM 766 C C . LYS A 1 95 ? -23.337 8.805 25.920 1.00 88.75 95 LYS A C 1
ATOM 768 O O . LYS A 1 95 ? -23.801 8.188 24.960 1.00 88.75 95 LYS A O 1
ATOM 773 N N . ASP A 1 96 ? -22.761 10.001 25.836 1.00 88.00 96 ASP A N 1
ATOM 774 C CA . ASP A 1 96 ? -22.594 10.767 24.597 1.00 88.00 96 ASP A CA 1
ATOM 775 C C . ASP A 1 96 ? -21.122 10.842 24.155 1.00 88.00 96 ASP A C 1
ATOM 777 O O . ASP A 1 96 ? -20.817 11.423 23.116 1.00 88.00 96 ASP A O 1
ATOM 781 N N . ASP A 1 97 ? -20.194 10.270 24.928 1.00 90.12 97 ASP A N 1
ATOM 782 C CA . ASP A 1 97 ? -18.765 10.292 24.624 1.00 90.12 97 ASP A CA 1
ATOM 783 C C . ASP A 1 97 ? -18.371 9.126 23.709 1.00 90.12 97 ASP A C 1
ATOM 785 O O . ASP A 1 97 ? -18.537 7.953 24.051 1.00 90.12 97 ASP A O 1
ATOM 789 N N . ALA A 1 98 ? -17.831 9.441 22.531 1.00 92.44 98 ALA A N 1
ATOM 790 C CA . ALA A 1 98 ? -17.492 8.436 21.529 1.00 92.44 98 ALA A CA 1
ATOM 791 C C . ALA A 1 98 ? -16.441 7.425 22.021 1.00 92.44 98 ALA A C 1
ATOM 793 O O . ALA A 1 98 ? -16.545 6.244 21.692 1.00 92.44 98 ALA A O 1
ATOM 794 N N . ILE A 1 99 ? -15.459 7.848 22.825 1.00 92.31 99 ILE A N 1
ATOM 795 C CA . ILE A 1 99 ? -14.397 6.960 23.321 1.00 92.31 99 ILE A CA 1
ATOM 796 C C . ILE A 1 99 ? -14.983 5.997 24.353 1.00 92.31 99 ILE A C 1
ATOM 798 O O . ILE A 1 99 ? -14.789 4.786 24.243 1.00 92.31 99 ILE A O 1
ATOM 802 N N . ALA A 1 100 ? -15.763 6.507 25.309 1.00 93.06 100 ALA A N 1
ATOM 803 C CA . ALA A 1 100 ? -16.423 5.667 26.306 1.00 93.06 100 ALA A CA 1
ATOM 804 C C . ALA A 1 100 ? -17.353 4.631 25.651 1.00 93.06 100 ALA A C 1
ATOM 806 O O . ALA A 1 100 ? -17.254 3.438 25.939 1.00 93.06 100 ALA A O 1
ATOM 807 N N . LEU A 1 101 ? -18.195 5.060 24.703 1.00 95.75 101 LEU A N 1
ATOM 808 C CA . LEU A 1 101 ? -19.078 4.166 23.945 1.00 95.75 101 LEU A CA 1
ATOM 809 C C . LEU A 1 101 ? -18.294 3.091 23.174 1.00 95.75 101 LEU A C 1
ATOM 811 O O . LEU A 1 101 ? -18.707 1.931 23.137 1.00 95.75 101 LEU A O 1
ATOM 815 N N . THR A 1 102 ? -17.144 3.450 22.597 1.00 95.94 102 THR A N 1
ATOM 816 C CA . THR A 1 102 ? -16.262 2.507 21.888 1.00 95.94 102 THR A CA 1
ATOM 817 C C . THR A 1 102 ? -15.727 1.431 22.821 1.00 95.94 102 THR A C 1
ATOM 819 O O . THR A 1 102 ? -15.826 0.242 22.517 1.00 95.94 102 THR A O 1
ATOM 822 N N . LEU A 1 103 ? -15.206 1.839 23.977 1.00 94.75 103 LEU A N 1
ATOM 823 C CA . LEU A 1 103 ? -14.598 0.947 24.961 1.00 94.75 103 LEU A CA 1
ATOM 824 C C . LEU A 1 103 ? -15.629 0.004 25.604 1.00 94.75 103 LEU A C 1
ATOM 826 O O . LEU A 1 103 ? -15.336 -1.176 25.791 1.00 94.75 103 LEU A O 1
ATOM 830 N N . VAL A 1 104 ? -16.855 0.478 25.868 1.00 95.81 104 VAL A N 1
ATOM 831 C CA . VAL A 1 104 ? -17.971 -0.381 26.312 1.00 95.81 104 VAL A CA 1
ATOM 832 C C . VAL A 1 104 ? -18.346 -1.376 25.217 1.00 95.81 104 VAL A C 1
ATOM 834 O O . VAL A 1 104 ? -18.555 -2.561 25.480 1.00 95.81 104 VAL A O 1
ATOM 837 N N . GLY A 1 105 ? -18.432 -0.903 23.970 1.00 96.62 105 GLY A N 1
ATOM 838 C CA . GLY A 1 105 ? -18.713 -1.748 22.816 1.00 96.62 105 GLY A CA 1
ATOM 839 C C . GLY A 1 105 ? -17.676 -2.860 22.650 1.00 96.62 105 GLY A C 1
ATOM 840 O O . GLY A 1 105 ? -18.031 -4.019 22.428 1.00 96.62 105 GLY A O 1
ATOM 841 N N . GLU A 1 106 ? -16.397 -2.535 22.827 1.00 96.44 106 GLU A N 1
ATOM 842 C CA . GLU A 1 106 ? -15.303 -3.503 22.833 1.00 96.44 106 GLU A CA 1
ATOM 843 C C . GLU A 1 106 ? -15.411 -4.504 23.987 1.00 96.44 106 GLU A C 1
ATOM 845 O O . GLU A 1 106 ? -15.278 -5.709 23.760 1.00 96.44 106 GLU A O 1
ATOM 850 N N . ALA A 1 107 ? -15.708 -4.042 25.203 1.00 96.31 107 ALA A N 1
ATOM 851 C CA . ALA A 1 107 ? -15.922 -4.921 26.346 1.00 96.31 107 ALA A CA 1
ATOM 852 C C . ALA A 1 107 ? -17.056 -5.922 26.074 1.00 96.31 107 ALA A C 1
ATOM 854 O O . ALA A 1 107 ? -16.852 -7.129 26.199 1.00 96.31 107 ALA A O 1
ATOM 855 N N . PHE A 1 108 ? -18.218 -5.470 25.585 1.00 97.38 108 PHE A N 1
ATOM 856 C CA . PHE A 1 108 ? -19.314 -6.375 25.215 1.00 97.38 108 PHE A CA 1
ATOM 857 C C . PHE A 1 108 ? -18.949 -7.338 24.083 1.00 97.38 108 PHE A C 1
ATOM 859 O O . PHE A 1 108 ? -19.399 -8.486 24.095 1.00 97.38 108 PHE A O 1
ATOM 866 N N . LYS A 1 109 ? -18.139 -6.909 23.108 1.00 95.81 109 LYS A N 1
ATOM 867 C CA . LYS A 1 109 ? -17.643 -7.787 22.040 1.00 95.81 109 LYS A CA 1
ATOM 868 C C . LYS A 1 109 ? -16.780 -8.909 22.627 1.00 95.81 109 LYS A C 1
ATOM 870 O O . LYS A 1 109 ? -16.999 -10.067 22.279 1.00 95.81 109 LYS A O 1
ATOM 875 N N . ASN A 1 110 ? -15.847 -8.585 23.524 1.00 95.25 110 ASN A N 1
ATOM 876 C CA . ASN A 1 110 ? -14.963 -9.565 24.167 1.00 95.25 110 ASN A CA 1
ATOM 877 C C . ASN A 1 110 ? -15.696 -10.466 25.175 1.00 95.25 110 ASN A C 1
ATOM 879 O O . ASN A 1 110 ? -15.368 -11.642 25.297 1.00 95.25 110 ASN A O 1
ATOM 883 N N . LEU A 1 111 ? -16.760 -9.965 25.807 1.00 96.00 111 LEU A N 1
ATOM 884 C CA . LEU A 1 111 ? -17.698 -10.756 26.614 1.00 96.00 111 LEU A CA 1
ATOM 885 C C . LEU A 1 111 ? -18.665 -11.610 25.766 1.00 96.00 111 LEU A C 1
ATOM 887 O O . LEU A 1 111 ? -19.579 -12.229 26.306 1.00 96.00 111 LEU A O 1
ATOM 891 N N . ASN A 1 112 ? -18.482 -11.657 24.441 1.00 94.81 112 ASN A N 1
ATOM 892 C CA . ASN A 1 112 ? -19.296 -12.423 23.496 1.00 94.81 112 ASN A CA 1
ATOM 893 C C . ASN A 1 112 ? -20.790 -12.027 23.488 1.00 94.81 112 ASN A C 1
ATOM 895 O O . ASN A 1 112 ? -21.676 -12.860 23.288 1.00 94.81 112 ASN A O 1
ATOM 899 N N . VAL A 1 113 ? -21.079 -10.730 23.655 1.00 96.38 113 VAL A N 1
ATOM 900 C CA . VAL A 1 113 ? -22.427 -10.136 23.582 1.00 96.38 113 VAL A CA 1
ATOM 901 C C . VAL A 1 113 ? -22.528 -9.171 22.383 1.00 96.38 113 VAL A C 1
ATOM 903 O O . VAL A 1 113 ? -22.708 -7.959 22.548 1.00 96.38 113 VAL A O 1
ATOM 906 N N . PRO A 1 114 ? -22.436 -9.673 21.134 1.00 93.81 114 PRO A N 1
ATOM 907 C CA . PRO A 1 114 ? -22.211 -8.844 19.945 1.00 93.81 114 PRO A CA 1
ATOM 908 C C . PRO A 1 114 ? -23.340 -7.850 19.644 1.00 93.81 114 PRO A C 1
ATOM 910 O O . PRO A 1 114 ? -23.071 -6.779 19.117 1.00 93.81 114 PRO A O 1
ATOM 913 N N . LYS A 1 115 ? -24.594 -8.153 20.010 1.00 95.94 115 LYS A N 1
ATOM 914 C CA . LYS A 1 115 ? -25.726 -7.227 19.810 1.00 95.94 115 LYS A CA 1
ATOM 915 C C . LYS A 1 115 ? -25.620 -5.972 20.679 1.00 95.94 115 LYS A C 1
ATOM 917 O O . LYS A 1 115 ? -25.944 -4.882 20.219 1.00 95.94 115 LYS A O 1
ATOM 922 N N . LYS A 1 116 ? -25.182 -6.123 21.938 1.00 96.56 116 LYS A N 1
ATOM 923 C CA . LYS A 1 116 ? -24.937 -4.971 22.818 1.00 96.56 116 LYS A CA 1
ATOM 924 C C . LYS A 1 116 ? -23.745 -4.175 22.298 1.00 96.56 116 LYS A C 1
ATOM 926 O O . LYS A 1 116 ? -23.856 -2.962 22.162 1.00 96.56 116 LYS A O 1
ATOM 931 N N . ALA A 1 117 ? -22.666 -4.868 21.926 1.00 97.25 117 ALA A N 1
ATOM 932 C CA . ALA A 1 117 ? -21.492 -4.247 21.320 1.00 97.25 117 ALA A CA 1
ATOM 933 C C . ALA A 1 117 ? -21.857 -3.395 20.095 1.00 97.25 117 ALA A C 1
ATOM 935 O O . ALA A 1 117 ? -21.511 -2.221 20.040 1.00 97.25 117 ALA A O 1
ATOM 936 N N . GLU A 1 118 ? -22.621 -3.957 19.155 1.00 97.44 118 GLU A N 1
ATOM 937 C CA . GLU A 1 118 ? -23.095 -3.265 17.952 1.00 97.44 118 GLU A CA 1
ATOM 938 C C . GLU A 1 118 ? -23.829 -1.958 18.287 1.00 97.44 118 GLU A C 1
ATOM 940 O O . GLU A 1 118 ? -23.498 -0.919 17.723 1.00 97.44 118 GLU A O 1
ATOM 945 N N . ASN A 1 119 ? -24.767 -1.982 19.241 1.00 97.25 119 ASN A N 1
ATOM 946 C CA . ASN A 1 119 ? -25.524 -0.793 19.648 1.00 97.25 119 ASN A CA 1
ATOM 947 C C . ASN A 1 119 ? -24.601 0.334 20.155 1.00 97.25 119 ASN A C 1
ATOM 949 O O . ASN A 1 119 ? -24.679 1.468 19.681 1.00 97.25 119 ASN A O 1
ATOM 953 N N . PHE A 1 120 ? -23.677 0.013 21.065 1.00 97.31 120 PHE A N 1
ATOM 954 C CA . PHE A 1 120 ? -22.729 0.995 21.598 1.00 97.31 120 PHE A CA 1
ATOM 955 C C . PHE A 1 120 ? -21.797 1.560 20.520 1.00 97.31 120 PHE A C 1
ATOM 957 O O . PHE A 1 120 ? -21.595 2.771 20.460 1.00 97.31 120 PHE A O 1
ATOM 964 N N . LEU A 1 121 ? -21.285 0.716 19.622 1.00 97.75 121 LEU A N 1
ATOM 965 C CA . LEU A 1 121 ? -20.379 1.150 18.556 1.00 97.75 121 LEU A CA 1
ATOM 966 C C . LEU A 1 121 ? -21.087 2.015 17.503 1.00 97.75 121 LEU A C 1
ATOM 968 O O . LEU A 1 121 ? -20.505 2.977 17.009 1.00 97.75 121 LEU A O 1
ATOM 972 N N . VAL A 1 122 ? -22.353 1.726 17.184 1.00 96.75 122 VAL A N 1
ATOM 973 C CA . VAL A 1 122 ? -23.162 2.583 16.301 1.00 96.75 122 VAL A CA 1
ATOM 974 C C . VAL A 1 122 ? -23.395 3.951 16.941 1.00 96.75 122 VAL A C 1
ATOM 976 O O . VAL A 1 122 ? -23.236 4.969 16.269 1.00 96.75 122 VAL A O 1
ATOM 979 N N . ARG A 1 123 ? -23.705 4.000 18.243 1.00 96.44 123 ARG A N 1
ATOM 980 C CA . ARG A 1 123 ? -23.815 5.266 18.986 1.00 96.44 123 ARG A CA 1
ATOM 981 C C . ARG A 1 123 ? -22.491 6.034 19.017 1.00 96.44 123 ARG A C 1
ATOM 983 O O . ARG A 1 123 ? -22.503 7.254 18.890 1.00 96.44 123 ARG A O 1
ATOM 990 N N . ALA A 1 124 ? -21.356 5.341 19.142 1.00 96.12 124 ALA A N 1
ATOM 991 C CA . ALA A 1 124 ? -20.034 5.969 19.105 1.00 96.12 124 ALA A CA 1
ATOM 992 C C . ALA A 1 124 ? -19.790 6.691 17.770 1.00 96.12 124 ALA A C 1
ATOM 994 O O . ALA A 1 124 ? -19.378 7.848 17.771 1.00 96.12 124 ALA A O 1
ATOM 995 N N . ILE A 1 125 ? -20.132 6.048 16.646 1.00 95.88 125 ILE A N 1
ATOM 996 C CA . ILE A 1 125 ? -20.053 6.647 15.302 1.00 95.88 125 ILE A CA 1
ATOM 997 C C . ILE A 1 125 ? -21.007 7.842 15.167 1.00 95.88 125 ILE A C 1
ATOM 999 O O . ILE A 1 125 ? -20.635 8.866 14.606 1.00 95.88 125 ILE A O 1
ATOM 1003 N N . GLN A 1 126 ? -22.229 7.749 15.704 1.00 94.25 126 GLN A N 1
ATOM 1004 C CA . GLN A 1 126 ? -23.183 8.868 15.687 1.00 94.25 126 GLN A CA 1
ATOM 1005 C C . GLN A 1 126 ? -22.683 10.085 16.479 1.00 94.25 126 GLN A C 1
ATOM 1007 O O . GLN A 1 126 ? -22.973 11.215 16.094 1.00 94.25 126 GLN A O 1
ATOM 1012 N N . SER A 1 127 ? -21.940 9.859 17.568 1.00 90.81 127 SER A N 1
ATOM 1013 C CA . SER A 1 127 ? -21.308 10.922 18.359 1.00 90.81 127 SER A CA 1
ATOM 1014 C C . SER A 1 127 ? -20.082 11.513 17.650 1.00 90.81 127 SER A C 1
ATOM 1016 O O . SER A 1 127 ? -19.921 12.732 17.595 1.00 90.81 127 SER A O 1
ATOM 1018 N N . ASN A 1 128 ? -19.231 10.666 17.060 1.00 89.19 128 ASN A N 1
ATOM 1019 C CA . ASN A 1 128 ? -18.067 11.088 16.284 1.00 89.19 128 ASN A CA 1
ATOM 1020 C C . ASN A 1 128 ? -17.715 10.070 15.185 1.00 89.19 128 ASN A C 1
ATOM 1022 O O . ASN A 1 128 ? -16.999 9.097 15.426 1.00 89.19 128 ASN A O 1
ATOM 1026 N N . ASP A 1 129 ? -18.142 10.351 13.954 1.00 83.06 129 ASP A N 1
ATOM 1027 C CA . ASP A 1 129 ? -17.894 9.482 12.794 1.00 83.06 129 ASP A CA 1
ATOM 1028 C C . ASP A 1 129 ? -16.411 9.428 12.391 1.00 83.06 129 ASP A C 1
ATOM 1030 O O . ASP A 1 129 ? -15.997 8.516 11.691 1.00 83.06 129 ASP A O 1
ATOM 1034 N N . SER A 1 130 ? -1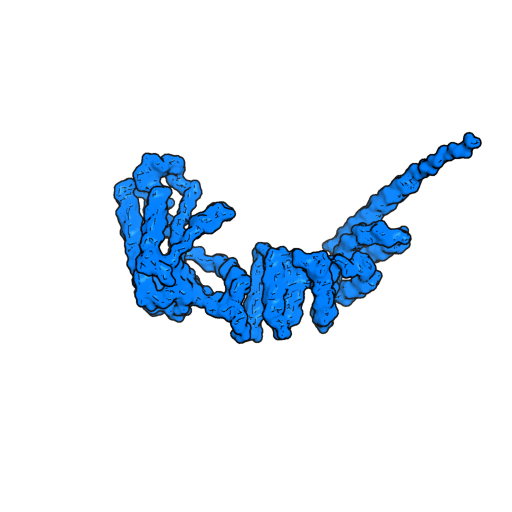5.576 10.372 12.841 1.00 89.38 130 SER A N 1
ATOM 1035 C CA . SER A 1 130 ? -14.142 10.379 12.512 1.00 89.38 130 SER A CA 1
ATOM 1036 C C . SER A 1 130 ? -13.289 9.504 13.436 1.00 89.38 130 SER A C 1
ATOM 1038 O O . SER A 1 130 ? -12.075 9.436 13.250 1.00 89.38 130 SER A O 1
ATOM 1040 N N . HIS A 1 131 ? -13.880 8.848 14.440 1.00 91.31 131 HIS A N 1
ATOM 1041 C CA . HIS A 1 131 ? -13.155 7.934 15.321 1.00 91.31 131 HIS A CA 1
ATOM 1042 C C . HIS A 1 131 ? -12.991 6.557 14.641 1.00 91.31 131 HIS A C 1
ATOM 1044 O O . HIS A 1 131 ? -13.994 5.907 14.336 1.00 91.31 131 HIS A O 1
ATOM 1050 N N . PRO A 1 132 ? -11.759 6.078 14.373 1.00 94.75 132 PRO A N 1
ATOM 1051 C CA . PRO A 1 132 ? -11.561 4.873 13.566 1.00 94.75 132 PRO A CA 1
ATOM 1052 C C . PRO A 1 132 ? -11.975 3.571 14.273 1.00 94.75 132 PRO A C 1
ATOM 1054 O O . PRO A 1 132 ? -12.526 2.672 13.630 1.00 94.75 132 PRO A O 1
ATOM 1057 N N . GLU A 1 133 ? -11.715 3.439 15.575 1.00 95.69 133 GLU A N 1
ATOM 1058 C CA . GLU A 1 133 ? -11.870 2.193 16.340 1.00 95.69 133 GLU A CA 1
ATOM 1059 C C . GLU A 1 133 ? -13.281 1.568 16.271 1.00 95.69 133 GLU A C 1
ATOM 1061 O O . GLU A 1 133 ? -13.367 0.362 16.002 1.00 95.69 133 GLU A O 1
ATOM 1066 N N . PRO A 1 134 ? -14.395 2.322 16.405 1.00 97.19 134 PRO A N 1
ATOM 1067 C CA . PRO A 1 134 ? -15.744 1.793 16.212 1.00 97.19 134 PRO A CA 1
ATOM 1068 C C . PRO A 1 134 ? -15.947 1.042 14.903 1.00 97.19 134 PRO A C 1
ATOM 1070 O O . PRO A 1 134 ? -16.547 -0.036 14.884 1.00 97.19 134 PRO A O 1
ATOM 1073 N N . HIS A 1 135 ? -15.420 1.580 13.800 1.00 97.56 135 HIS A N 1
ATOM 1074 C CA . HIS A 1 135 ? -15.532 0.937 12.500 1.00 97.56 135 HIS A CA 1
ATOM 1075 C C . HIS A 1 135 ? -14.737 -0.371 12.464 1.00 97.56 135 HIS A C 1
ATOM 1077 O O . HIS A 1 135 ? -15.238 -1.378 11.969 1.00 97.56 135 HIS A O 1
ATOM 1083 N N . LEU A 1 136 ? -13.534 -0.414 13.041 1.00 97.44 136 LEU A N 1
ATOM 1084 C CA . LEU A 1 136 ? -12.766 -1.660 13.118 1.00 97.44 136 LEU A CA 1
ATOM 1085 C C . LEU A 1 136 ? -13.532 -2.747 13.889 1.00 97.44 136 LEU A C 1
ATOM 1087 O O . LEU A 1 136 ? -13.626 -3.889 13.435 1.00 97.44 136 LEU A O 1
ATOM 1091 N N . LEU A 1 137 ? -14.109 -2.385 15.036 1.00 97.56 137 LEU A N 1
ATOM 1092 C CA . LEU A 1 137 ? -14.841 -3.308 15.901 1.00 97.56 137 LEU A CA 1
ATOM 1093 C C . LEU A 1 137 ? -16.152 -3.793 15.265 1.00 97.56 137 LEU A C 1
ATOM 1095 O O . LEU A 1 137 ? -16.434 -4.991 15.316 1.00 97.56 137 LEU A O 1
ATOM 1099 N N . LEU A 1 138 ? -16.917 -2.908 14.616 1.00 97.75 138 LEU A N 1
ATOM 1100 C CA . LEU A 1 138 ? -18.111 -3.292 13.852 1.00 97.75 138 LEU A CA 1
ATOM 1101 C C . LEU A 1 138 ? -17.758 -4.185 12.663 1.00 97.75 138 LEU A C 1
ATOM 1103 O O . LEU A 1 138 ? -18.439 -5.181 12.419 1.00 97.75 138 LEU A O 1
ATOM 1107 N N . GLY A 1 139 ? -16.667 -3.877 11.957 1.00 96.69 139 GLY A N 1
ATOM 1108 C CA . GLY A 1 139 ? -16.146 -4.728 10.894 1.00 96.69 139 GLY A CA 1
ATOM 1109 C C . GLY A 1 139 ? -15.875 -6.150 11.389 1.00 96.69 139 GLY A C 1
ATOM 1110 O O . GLY A 1 139 ? -16.323 -7.116 10.771 1.00 96.69 139 GLY A O 1
ATOM 1111 N N . ASP A 1 140 ? -15.238 -6.286 12.555 1.00 96.31 140 ASP A N 1
ATOM 1112 C CA . ASP A 1 140 ? -14.986 -7.586 13.183 1.00 96.31 140 ASP A CA 1
ATOM 1113 C C . ASP A 1 140 ? -16.281 -8.327 13.551 1.00 96.31 140 ASP A C 1
ATOM 1115 O O . ASP A 1 140 ? -16.384 -9.525 13.282 1.00 96.31 140 ASP A O 1
ATOM 1119 N N . ILE A 1 141 ? -17.278 -7.635 14.116 1.00 96.12 141 ILE A N 1
ATOM 1120 C CA . ILE A 1 141 ? -18.588 -8.217 14.465 1.00 96.12 141 ILE A CA 1
ATOM 1121 C C . ILE A 1 141 ? -19.311 -8.732 13.210 1.00 96.12 141 ILE A C 1
ATOM 1123 O O . ILE A 1 141 ? -19.896 -9.819 13.216 1.00 96.12 141 ILE A O 1
ATOM 1127 N N . TYR A 1 142 ? -19.251 -7.979 12.111 1.00 95.06 142 TYR A N 1
ATOM 1128 C CA . TYR A 1 142 ? -19.937 -8.315 10.865 1.00 95.06 142 TYR A CA 1
ATOM 1129 C C . TYR A 1 142 ? -19.166 -9.259 9.948 1.00 95.06 142 TYR A C 1
ATOM 1131 O O . TYR A 1 142 ? -19.773 -9.828 9.042 1.00 95.06 142 TYR A O 1
ATOM 1139 N N . SER A 1 143 ? -17.865 -9.451 10.164 1.00 92.56 143 SER A N 1
ATOM 1140 C CA . SER A 1 143 ? -16.975 -10.216 9.279 1.00 92.56 143 SER A CA 1
ATOM 1141 C C . SER A 1 143 ? -17.562 -11.565 8.836 1.00 92.56 143 SER A C 1
ATOM 1143 O O . SER A 1 143 ? -17.592 -11.886 7.645 1.00 92.56 143 SER A O 1
ATOM 1145 N N . LYS A 1 144 ? -18.141 -12.312 9.784 1.00 87.75 144 LYS A N 1
ATOM 1146 C CA . LYS A 1 144 ? -18.750 -13.627 9.542 1.00 87.75 144 LYS A CA 1
ATOM 1147 C C . LYS A 1 144 ? -20.148 -13.543 8.927 1.00 87.75 144 LYS A C 1
ATOM 1149 O O . LYS A 1 144 ? -20.456 -14.277 7.983 1.00 87.75 144 LYS A O 1
ATOM 1154 N N . SER A 1 145 ? -21.007 -12.670 9.451 1.00 90.88 145 SER A N 1
ATOM 1155 C CA . SER A 1 145 ? -22.442 -12.635 9.128 1.00 90.88 145 SER A CA 1
ATOM 1156 C C . SER A 1 145 ? -22.779 -11.733 7.934 1.00 90.88 145 SER A C 1
ATOM 1158 O O . SER A 1 145 ? -23.587 -12.113 7.088 1.00 90.88 145 SER A O 1
ATOM 1160 N N . LYS A 1 146 ? -22.138 -10.565 7.825 1.00 92.19 146 LYS A N 1
ATOM 1161 C CA . LYS A 1 146 ? -22.404 -9.502 6.841 1.00 92.19 146 LYS A CA 1
ATOM 1162 C C . LYS A 1 146 ? -21.081 -8.973 6.242 1.00 92.19 146 LYS A C 1
ATOM 1164 O O . LYS A 1 146 ? -20.717 -7.821 6.473 1.00 92.19 146 LYS A O 1
ATOM 1169 N N . PRO A 1 147 ? -20.360 -9.759 5.420 1.00 90.56 147 PRO A N 1
ATOM 1170 C CA . PRO A 1 147 ? -19.009 -9.413 4.951 1.00 90.56 147 PRO A CA 1
ATOM 1171 C C . PRO A 1 147 ? -18.945 -8.137 4.095 1.00 90.56 147 PRO A C 1
ATOM 1173 O O . PRO A 1 147 ? -17.946 -7.426 4.133 1.00 90.56 147 PRO A O 1
ATOM 1176 N N . LYS A 1 148 ? -20.011 -7.809 3.349 1.00 89.88 148 LYS A N 1
ATOM 1177 C CA . LYS A 1 148 ? -20.102 -6.532 2.617 1.00 89.88 148 LYS A CA 1
ATOM 1178 C C . LYS A 1 148 ? -20.131 -5.337 3.570 1.00 89.88 148 LYS A C 1
ATOM 1180 O O . LYS A 1 148 ? -19.420 -4.368 3.352 1.00 89.88 148 LYS A O 1
ATOM 1185 N N . LEU A 1 149 ? -20.922 -5.432 4.639 1.00 93.00 149 LEU A N 1
ATOM 1186 C CA . LEU A 1 149 ? -20.998 -4.383 5.653 1.00 93.00 149 LEU A CA 1
ATOM 1187 C C . LEU A 1 149 ? -19.671 -4.274 6.417 1.00 93.00 149 LEU A C 1
ATOM 1189 O O . LEU A 1 149 ? -19.196 -3.172 6.665 1.00 93.00 149 LEU A O 1
ATOM 1193 N N . ALA A 1 150 ? -19.030 -5.411 6.708 1.00 94.44 150 ALA A N 1
ATOM 1194 C CA . ALA A 1 150 ? -17.701 -5.436 7.310 1.00 94.44 150 ALA A CA 1
ATOM 1195 C C . ALA A 1 150 ? -16.652 -4.709 6.454 1.00 94.44 150 ALA A C 1
ATOM 1197 O O . ALA A 1 150 ? -15.888 -3.906 6.985 1.00 94.44 150 ALA A O 1
ATOM 1198 N N . LEU A 1 151 ? -16.644 -4.941 5.133 1.00 93.12 151 LEU A N 1
ATOM 1199 C CA . LEU A 1 151 ? -15.762 -4.235 4.199 1.00 93.12 151 LEU A CA 1
ATOM 1200 C C . LEU A 1 151 ? -15.945 -2.715 4.287 1.00 93.12 151 LEU A C 1
ATOM 1202 O O . LEU A 1 151 ? -14.954 -1.995 4.373 1.00 93.12 151 LEU A O 1
ATOM 1206 N N . GLU A 1 152 ? -17.187 -2.228 4.276 1.00 94.25 152 GLU A N 1
ATOM 1207 C CA . GLU A 1 152 ? -17.456 -0.788 4.344 1.00 94.25 152 GLU A CA 1
ATOM 1208 C C . GLU A 1 152 ? -16.945 -0.174 5.650 1.00 94.25 152 GLU A C 1
ATOM 1210 O O . GLU A 1 152 ? -16.278 0.860 5.625 1.00 94.25 152 GLU A O 1
ATOM 1215 N N . HIS A 1 153 ? -17.133 -0.854 6.783 1.00 96.44 153 HIS A N 1
ATOM 1216 C CA . HIS A 1 153 ? -16.536 -0.412 8.040 1.00 96.44 153 HIS A CA 1
ATOM 1217 C C . HIS A 1 153 ? -14.999 -0.434 8.001 1.00 96.44 153 HIS A C 1
ATOM 1219 O O . HIS A 1 153 ? -14.367 0.545 8.386 1.00 96.44 153 HIS A O 1
ATOM 1225 N N . TYR A 1 154 ? -14.362 -1.480 7.472 1.00 96.38 154 TYR A N 1
ATOM 1226 C CA . TYR A 1 154 ? -12.901 -1.508 7.354 1.00 96.38 154 TYR A CA 1
ATOM 1227 C C . TYR A 1 154 ? -12.348 -0.393 6.448 1.00 96.38 154 TYR A C 1
ATOM 1229 O O . TYR A 1 154 ? -11.279 0.149 6.738 1.00 96.38 154 TYR A O 1
ATOM 1237 N N . LYS A 1 155 ? -13.077 0.005 5.397 1.00 94.81 155 LYS A N 1
ATOM 1238 C CA . LYS A 1 155 ? -12.720 1.175 4.577 1.00 94.81 155 LYS A CA 1
ATOM 1239 C C . LYS A 1 155 ? -12.800 2.478 5.375 1.00 94.81 155 LYS A C 1
ATOM 1241 O O . LYS A 1 155 ? -11.874 3.281 5.282 1.00 94.81 155 LYS A O 1
ATOM 1246 N N . GLN A 1 156 ? -13.853 2.677 6.174 1.00 95.69 156 GLN A N 1
ATOM 1247 C CA . GLN A 1 156 ? -13.966 3.858 7.044 1.00 95.69 156 GLN A CA 1
ATOM 1248 C C . GLN A 1 156 ? -12.866 3.887 8.111 1.00 95.69 156 GLN A C 1
ATOM 1250 O O . GLN A 1 156 ? -12.219 4.915 8.288 1.00 95.69 156 GLN A O 1
ATOM 1255 N N . TYR A 1 157 ? -12.562 2.746 8.739 1.00 96.44 157 TYR A N 1
ATOM 1256 C CA . TYR A 1 157 ? -11.425 2.629 9.656 1.00 96.44 157 TYR A CA 1
ATOM 1257 C C . TYR A 1 157 ? -10.129 3.124 9.003 1.00 96.44 157 TYR A C 1
ATOM 1259 O O . TYR A 1 157 ? -9.430 3.960 9.565 1.00 96.44 157 TYR A O 1
ATOM 1267 N N . HIS A 1 158 ? -9.815 2.645 7.797 1.00 95.25 158 HIS A N 1
ATOM 1268 C CA . HIS A 1 158 ? -8.582 3.034 7.120 1.00 95.25 158 HIS A CA 1
ATOM 1269 C C . HIS A 1 158 ? -8.589 4.502 6.661 1.00 95.25 158 HIS A C 1
ATOM 1271 O O . HIS A 1 158 ? -7.548 5.154 6.708 1.00 95.25 158 HIS A O 1
ATOM 1277 N N . LYS A 1 159 ? -9.750 5.045 6.269 1.00 93.94 159 LYS A N 1
ATOM 1278 C CA . LYS A 1 159 ? -9.920 6.472 5.952 1.00 93.94 159 LYS A CA 1
ATOM 1279 C C . LYS A 1 159 ? -9.532 7.357 7.140 1.00 93.94 159 LYS A C 1
ATOM 1281 O O . LYS A 1 159 ? -8.836 8.347 6.944 1.00 93.94 159 LYS A O 1
ATOM 1286 N N . TYR A 1 160 ? -9.955 6.988 8.348 1.00 93.88 160 TYR A N 1
ATOM 1287 C CA . TYR A 1 160 ? -9.662 7.739 9.573 1.00 93.88 160 TYR A CA 1
ATOM 1288 C C . TYR A 1 160 ? -8.349 7.311 10.261 1.00 93.88 160 TYR A C 1
ATOM 1290 O O . TYR A 1 160 ? -7.853 8.012 11.136 1.00 93.88 160 TYR A O 1
ATOM 1298 N N . SER A 1 161 ? -7.738 6.199 9.832 1.00 91.00 161 SER A N 1
ATOM 1299 C CA . SER A 1 161 ? -6.436 5.695 10.292 1.00 91.00 161 SER A CA 1
ATOM 1300 C C . SER A 1 161 ? -5.511 5.404 9.105 1.00 91.00 161 SER A C 1
ATOM 1302 O O . SER A 1 161 ? -5.184 4.258 8.778 1.00 91.00 161 SER A O 1
ATOM 1304 N N . SER A 1 162 ? -5.060 6.468 8.441 1.00 85.44 162 SER A N 1
ATOM 1305 C CA . SER A 1 162 ? -4.141 6.398 7.295 1.00 85.44 162 SER A CA 1
ATOM 1306 C C . SER A 1 162 ? -2.670 6.185 7.691 1.00 85.44 162 SER A C 1
ATOM 1308 O O . SER A 1 162 ? -1.769 6.378 6.877 1.00 85.44 162 SER A O 1
ATOM 1310 N N . SER A 1 163 ? -2.404 5.792 8.941 1.00 91.62 163 SER A N 1
ATOM 1311 C CA . SER A 1 163 ? -1.059 5.471 9.426 1.00 91.62 163 SER A CA 1
ATOM 1312 C C . SER A 1 163 ? -0.548 4.144 8.853 1.00 91.62 163 SER A C 1
ATOM 1314 O O . SER A 1 163 ? -1.326 3.281 8.446 1.00 91.62 163 SER A O 1
ATOM 1316 N N . THR A 1 164 ? 0.768 3.914 8.894 1.00 91.06 164 THR A N 1
ATOM 1317 C CA . THR A 1 164 ? 1.371 2.628 8.492 1.00 91.06 164 THR A CA 1
ATOM 1318 C C . THR A 1 164 ? 0.755 1.441 9.239 1.00 91.06 164 THR A C 1
ATOM 1320 O O . THR A 1 164 ? 0.500 0.391 8.646 1.00 91.06 164 THR A O 1
ATOM 1323 N N . LEU A 1 165 ? 0.494 1.601 10.540 1.00 92.81 165 LEU A N 1
ATOM 1324 C CA . LEU A 1 165 ? -0.143 0.568 11.354 1.00 92.81 165 LEU A CA 1
ATOM 1325 C C . LEU A 1 165 ? -1.603 0.351 10.935 1.00 92.81 165 LEU A C 1
ATOM 1327 O O . LEU A 1 165 ? -2.003 -0.796 10.731 1.00 92.81 165 LEU A O 1
ATOM 1331 N N . GLY A 1 166 ? -2.363 1.433 10.741 1.00 94.50 166 GLY A N 1
ATOM 1332 C CA . GLY A 1 166 ? -3.754 1.379 10.285 1.00 94.50 166 GLY A CA 1
ATOM 1333 C C . GLY A 1 166 ? -3.895 0.673 8.936 1.00 94.50 166 GLY A C 1
ATOM 1334 O O . GLY A 1 166 ? -4.696 -0.252 8.797 1.00 94.50 166 GLY A O 1
ATOM 1335 N N . THR A 1 167 ? -3.026 0.993 7.977 1.00 94.56 167 THR A N 1
ATOM 1336 C CA . THR A 1 167 ? -2.952 0.314 6.675 1.00 94.56 167 THR A CA 1
ATOM 1337 C C . THR A 1 167 ? -2.684 -1.186 6.822 1.00 94.56 167 THR A C 1
ATOM 1339 O O . THR A 1 167 ? -3.358 -2.005 6.197 1.00 94.56 167 THR A O 1
ATOM 1342 N N . ARG A 1 168 ? -1.738 -1.589 7.683 1.00 95.38 168 ARG A N 1
ATOM 1343 C CA . ARG A 1 168 ? -1.449 -3.015 7.931 1.00 95.38 168 ARG A CA 1
ATOM 1344 C C . ARG A 1 168 ? -2.638 -3.744 8.555 1.00 95.38 168 ARG A C 1
ATOM 1346 O O . ARG A 1 168 ? -2.939 -4.866 8.145 1.00 95.38 168 ARG A O 1
ATOM 1353 N N . ILE A 1 169 ? -3.315 -3.121 9.522 1.00 96.69 169 ILE A N 1
ATOM 1354 C CA . ILE A 1 169 ? -4.521 -3.677 10.152 1.00 96.69 169 ILE A CA 1
ATOM 1355 C C . ILE A 1 169 ? -5.620 -3.849 9.102 1.00 96.69 169 ILE A C 1
ATOM 1357 O O . ILE A 1 169 ? -6.180 -4.940 8.990 1.00 96.69 169 ILE A O 1
ATOM 1361 N N . PHE A 1 170 ? -5.872 -2.823 8.288 1.00 96.88 170 PHE A N 1
ATOM 1362 C CA . PHE A 1 170 ? -6.837 -2.869 7.193 1.00 96.88 170 PHE A CA 1
ATOM 1363 C C . PHE A 1 170 ? -6.560 -4.037 6.237 1.00 96.88 170 PHE A C 1
ATOM 1365 O O . PHE A 1 170 ? -7.412 -4.911 6.072 1.00 96.88 170 PHE A O 1
ATOM 1372 N N . ILE A 1 171 ? -5.341 -4.125 5.691 1.00 96.00 171 ILE A N 1
ATOM 1373 C CA . ILE A 1 171 ? -4.917 -5.216 4.795 1.00 96.00 171 ILE A CA 1
ATOM 1374 C C . ILE A 1 171 ? -5.142 -6.581 5.452 1.00 96.00 171 ILE A C 1
ATOM 1376 O O . ILE A 1 171 ? -5.699 -7.485 4.826 1.00 96.00 171 ILE A O 1
ATOM 1380 N N . LYS A 1 172 ? -4.735 -6.742 6.719 1.00 96.25 172 LYS A N 1
ATOM 1381 C CA . LYS A 1 172 ? -4.891 -7.999 7.462 1.00 96.25 172 LYS A CA 1
ATOM 1382 C C . LYS A 1 172 ? -6.361 -8.410 7.567 1.00 96.25 172 LYS A C 1
ATOM 1384 O O . LYS A 1 172 ? -6.678 -9.577 7.341 1.00 96.25 172 LYS A O 1
ATOM 1389 N N . ARG A 1 173 ? -7.260 -7.473 7.884 1.00 95.62 173 ARG A N 1
ATOM 1390 C CA . ARG A 1 173 ? -8.700 -7.748 8.013 1.00 95.62 173 ARG A CA 1
ATOM 1391 C C . ARG A 1 173 ? -9.335 -8.127 6.681 1.00 95.62 173 ARG A C 1
ATOM 1393 O O . ARG A 1 173 ? -10.049 -9.126 6.628 1.00 95.62 173 ARG A O 1
ATOM 1400 N N . ILE A 1 174 ? -9.014 -7.416 5.599 1.00 94.75 174 ILE A N 1
ATOM 1401 C CA . ILE A 1 174 ? -9.516 -7.767 4.263 1.00 94.75 174 ILE A CA 1
ATOM 1402 C C . ILE A 1 174 ? -9.007 -9.145 3.818 1.00 94.75 174 ILE A C 1
ATOM 1404 O O . ILE A 1 174 ? -9.794 -9.960 3.339 1.00 94.75 174 ILE A O 1
ATOM 1408 N N . LYS A 1 175 ? -7.725 -9.464 4.043 1.00 93.31 175 LYS A N 1
ATOM 1409 C CA . LYS A 1 175 ? -7.179 -10.800 3.742 1.00 93.31 175 LYS A CA 1
ATOM 1410 C C . LYS A 1 175 ? -7.858 -11.911 4.552 1.00 93.31 175 LYS A C 1
ATOM 1412 O O . LYS A 1 175 ? -8.130 -12.974 3.994 1.00 93.31 175 LYS A O 1
ATOM 1417 N N . SER A 1 176 ? -8.191 -11.668 5.825 1.00 92.69 176 SER A N 1
ATOM 1418 C CA . SER A 1 176 ? -8.980 -12.611 6.639 1.00 92.69 176 SER A CA 1
ATOM 1419 C C . SER A 1 176 ? -10.356 -12.864 6.018 1.00 92.69 176 SER A C 1
ATOM 1421 O O . SER A 1 176 ? -10.728 -14.017 5.811 1.00 92.69 176 SER A O 1
ATOM 1423 N N . LEU A 1 177 ? -11.070 -11.798 5.622 1.00 91.19 177 LEU A N 1
ATOM 1424 C CA . LEU A 1 177 ? -12.375 -11.910 4.957 1.00 91.19 177 LEU A CA 1
ATOM 1425 C C . LEU A 1 177 ? -12.300 -12.750 3.674 1.00 91.19 177 LEU A C 1
ATOM 1427 O O . LEU A 1 177 ? -13.140 -13.622 3.459 1.00 91.19 177 LEU A O 1
ATOM 1431 N N . LEU A 1 178 ? -11.290 -12.499 2.836 1.00 89.38 178 LEU A N 1
ATOM 1432 C CA . LEU A 1 178 ? -11.076 -13.221 1.576 1.00 89.38 178 LEU A CA 1
ATOM 1433 C C . LEU A 1 178 ? -10.727 -14.703 1.790 1.00 89.38 178 LEU A C 1
ATOM 1435 O O . LEU A 1 178 ? -11.078 -15.539 0.961 1.00 89.38 178 LEU A O 1
ATOM 1439 N N . THR A 1 179 ? -10.049 -15.035 2.891 1.00 85.88 179 THR A N 1
ATOM 1440 C CA . THR A 1 179 ? -9.659 -16.418 3.215 1.00 85.88 179 THR A CA 1
ATOM 1441 C C . THR A 1 179 ? -10.848 -17.225 3.735 1.00 85.88 179 THR A C 1
ATOM 1443 O O . THR A 1 179 ? -11.050 -18.368 3.329 1.00 85.88 179 THR A O 1
ATOM 1446 N N . GLU A 1 180 ? -11.659 -16.624 4.609 1.00 79.50 180 GLU A N 1
ATOM 1447 C CA . GLU A 1 180 ? -12.823 -17.274 5.225 1.00 79.50 180 GLU A CA 1
ATOM 1448 C C . GLU A 1 180 ? -13.988 -17.462 4.245 1.00 79.50 180 GLU A C 1
ATOM 1450 O O . GLU A 1 180 ? -14.780 -18.394 4.395 1.00 79.50 180 GLU A O 1
ATOM 1455 N N . LYS A 1 181 ? -14.100 -16.602 3.223 1.00 72.31 181 LYS A N 1
ATOM 1456 C CA . LYS A 1 181 ? -15.145 -16.682 2.196 1.00 72.31 181 LYS A CA 1
ATOM 1457 C C . LYS A 1 181 ? -14.536 -16.619 0.799 1.00 72.31 181 LYS A C 1
ATOM 1459 O O . LYS A 1 181 ? -14.328 -15.545 0.245 1.00 72.31 181 LYS A O 1
ATOM 1464 N N . LYS A 1 182 ? -14.307 -17.793 0.205 1.00 60.19 182 LYS A N 1
ATOM 1465 C CA . LYS A 1 182 ? -13.705 -17.926 -1.134 1.00 60.19 182 LYS A CA 1
ATOM 1466 C C . LYS A 1 182 ? -14.492 -17.210 -2.243 1.00 60.19 182 LYS A C 1
ATOM 1468 O O . LYS A 1 182 ? -13.878 -16.750 -3.203 1.00 60.19 182 LYS A O 1
ATOM 1473 N N . ASP A 1 183 ? -15.802 -17.033 -2.056 1.00 63.53 183 ASP A N 1
ATOM 1474 C CA . ASP A 1 183 ? -16.707 -16.419 -3.035 1.00 63.53 183 ASP A CA 1
ATOM 1475 C C . ASP A 1 183 ? -17.254 -15.063 -2.560 1.00 63.53 183 ASP A C 1
ATOM 1477 O O . ASP A 1 183 ? -18.462 -14.819 -2.499 1.00 63.53 183 ASP A O 1
ATOM 1481 N N . LEU A 1 184 ? -16.363 -14.131 -2.209 1.00 75.31 184 LEU A N 1
ATOM 1482 C CA . LEU A 1 184 ? -16.748 -12.722 -2.095 1.00 75.31 184 LEU A CA 1
ATOM 1483 C C . LEU A 1 184 ? -16.880 -12.123 -3.501 1.00 75.31 184 LEU A C 1
ATOM 1485 O O . LEU A 1 184 ? -15.989 -11.426 -3.973 1.00 75.31 184 LEU A O 1
ATOM 1489 N N . PHE A 1 185 ? -18.021 -12.364 -4.157 1.00 71.75 185 PHE A N 1
ATOM 1490 C CA . PHE A 1 185 ? -18.339 -11.902 -5.524 1.00 71.75 185 PHE A CA 1
ATOM 1491 C C . PHE A 1 185 ? -18.181 -10.389 -5.763 1.00 71.75 185 PHE A C 1
ATOM 1493 O O . PHE A 1 185 ? -18.191 -9.935 -6.902 1.00 71.75 185 PHE A O 1
ATOM 1500 N N . PHE A 1 186 ? -18.069 -9.590 -4.700 1.00 81.50 186 PHE A N 1
ATOM 1501 C CA . PHE A 1 186 ? -17.841 -8.147 -4.787 1.00 81.50 186 PHE A CA 1
ATOM 1502 C C . PHE A 1 186 ? -16.361 -7.760 -4.903 1.00 81.50 186 PHE A C 1
ATOM 1504 O O . PHE A 1 186 ? -16.077 -6.592 -5.147 1.00 81.50 186 PHE A O 1
ATOM 1511 N N . PHE A 1 187 ? -15.435 -8.712 -4.753 1.00 90.44 187 PHE A N 1
ATOM 1512 C CA . PHE A 1 187 ? -14.024 -8.514 -5.055 1.00 90.44 187 PHE A CA 1
ATOM 1513 C C . PHE A 1 187 ? -13.685 -9.063 -6.440 1.00 90.44 187 PHE A C 1
ATOM 1515 O O . PHE A 1 187 ? -13.816 -10.261 -6.698 1.00 90.44 187 PHE A O 1
ATOM 1522 N N . LYS A 1 188 ? -13.195 -8.200 -7.331 1.00 92.25 188 LYS A N 1
ATOM 1523 C CA . LYS A 1 188 ? -12.683 -8.621 -8.640 1.00 92.25 188 LYS A CA 1
ATOM 1524 C C . LYS A 1 188 ? -11.256 -9.131 -8.489 1.00 92.25 188 LYS A C 1
ATOM 1526 O O . LYS A 1 188 ? -10.404 -8.413 -7.975 1.00 92.25 188 LYS A O 1
ATOM 1531 N N . LYS A 1 189 ? -10.985 -10.359 -8.930 1.00 93.25 189 LYS A N 1
ATOM 1532 C CA . LYS A 1 189 ? -9.616 -10.891 -8.974 1.00 93.25 189 LYS A CA 1
ATOM 1533 C C . LYS A 1 189 ? -8.836 -10.192 -10.086 1.00 93.25 189 LYS A C 1
ATOM 1535 O O . LYS A 1 189 ? -9.373 -10.012 -11.176 1.00 93.25 189 LYS A O 1
ATOM 1540 N N . LEU A 1 190 ? -7.594 -9.810 -9.808 1.00 95.56 190 LEU A N 1
ATOM 1541 C CA . LEU A 1 190 ? -6.712 -9.175 -10.786 1.00 95.56 190 LEU A CA 1
ATOM 1542 C C . LEU A 1 190 ? -5.280 -9.673 -10.591 1.00 95.56 190 LEU A C 1
ATOM 1544 O O . LEU A 1 190 ? -4.713 -9.490 -9.519 1.00 95.56 190 LEU A O 1
ATOM 1548 N N . GLN A 1 191 ? -4.694 -10.281 -11.617 1.00 98.06 191 GLN A N 1
ATOM 1549 C CA . GLN A 1 191 ? -3.278 -10.644 -11.624 1.00 98.06 191 GLN A CA 1
ATOM 1550 C C . GLN A 1 191 ? -2.467 -9.479 -12.187 1.00 98.06 191 GLN A C 1
ATOM 1552 O O . GLN A 1 191 ? -2.704 -9.042 -13.315 1.00 98.06 191 GLN A O 1
ATOM 1557 N N . VAL A 1 192 ? -1.533 -8.967 -11.389 1.00 98.50 192 VAL A N 1
ATOM 1558 C CA . VAL A 1 192 ? -0.660 -7.852 -11.758 1.00 98.50 192 VAL A CA 1
ATOM 1559 C C . VAL A 1 192 ? 0.789 -8.280 -11.587 1.00 98.50 192 VAL A C 1
ATOM 1561 O O . VAL A 1 192 ? 1.178 -8.754 -10.520 1.00 98.50 192 VAL A O 1
ATOM 1564 N N . ALA A 1 193 ? 1.589 -8.113 -12.631 1.00 98.62 193 ALA A N 1
ATOM 1565 C CA . ALA A 1 193 ? 3.022 -8.348 -12.587 1.00 98.62 193 ALA A CA 1
ATOM 1566 C C . ALA A 1 193 ? 3.781 -7.022 -12.502 1.00 98.62 193 ALA A C 1
ATOM 1568 O O . ALA A 1 193 ? 3.445 -6.063 -13.193 1.00 98.62 193 ALA A O 1
ATOM 1569 N N . PHE A 1 194 ? 4.826 -6.986 -11.686 1.00 98.56 194 PHE A N 1
ATOM 1570 C CA . PHE A 1 194 ? 5.805 -5.909 -11.631 1.00 98.56 194 PHE A CA 1
ATOM 1571 C C . PHE A 1 194 ? 7.164 -6.467 -12.025 1.00 98.56 194 PHE A C 1
ATOM 1573 O O . PHE A 1 194 ? 7.633 -7.424 -11.415 1.00 98.56 194 PHE A O 1
ATOM 1580 N N . ILE A 1 195 ? 7.792 -5.871 -13.030 1.00 98.44 195 ILE A N 1
ATOM 1581 C CA . ILE A 1 195 ? 9.127 -6.241 -13.504 1.00 98.44 195 ILE A CA 1
ATOM 1582 C C . ILE A 1 195 ? 9.960 -4.975 -13.684 1.00 98.44 195 ILE A C 1
ATOM 1584 O O . ILE A 1 195 ? 9.420 -3.896 -13.940 1.00 98.44 195 ILE A O 1
ATOM 1588 N N . GLY A 1 196 ? 11.277 -5.084 -13.558 1.00 97.75 196 GLY A N 1
ATOM 1589 C CA . GLY A 1 196 ? 12.139 -3.919 -13.686 1.00 97.75 196 GLY A CA 1
ATOM 1590 C C . GLY A 1 196 ? 13.613 -4.201 -13.467 1.00 97.75 196 GLY A C 1
ATOM 1591 O O . GLY A 1 196 ? 14.047 -5.352 -13.421 1.00 97.75 196 GLY A O 1
ATOM 1592 N N . ASN A 1 197 ? 14.374 -3.119 -13.330 1.00 97.19 197 ASN A N 1
ATOM 1593 C CA . ASN A 1 197 ? 15.816 -3.128 -13.067 1.00 97.19 197 ASN A CA 1
ATOM 1594 C C . ASN A 1 197 ? 16.184 -2.614 -11.662 1.00 97.19 197 ASN A C 1
ATOM 1596 O O . ASN A 1 197 ? 17.319 -2.228 -11.399 1.00 97.19 197 ASN A O 1
ATOM 1600 N N . PHE A 1 198 ? 15.218 -2.602 -10.746 1.00 95.69 198 PHE A N 1
ATOM 1601 C CA . PHE A 1 198 ? 15.423 -2.329 -9.328 1.00 95.69 198 PHE A CA 1
ATOM 1602 C C . PHE A 1 198 ? 14.400 -3.107 -8.493 1.00 95.69 198 PHE A C 1
ATOM 1604 O O . PHE A 1 198 ? 13.487 -3.721 -9.039 1.00 95.69 198 PHE A O 1
ATOM 1611 N N . THR A 1 199 ? 14.563 -3.116 -7.170 1.00 95.94 199 THR A N 1
ATOM 1612 C CA . THR A 1 199 ? 13.660 -3.811 -6.238 1.00 95.94 199 THR A CA 1
ATOM 1613 C C . THR A 1 199 ? 12.312 -3.084 -6.137 1.00 95.94 199 THR A C 1
ATOM 1615 O O . THR A 1 199 ? 12.268 -1.933 -5.704 1.00 95.94 199 THR A O 1
ATOM 1618 N N . ILE A 1 200 ? 11.206 -3.750 -6.491 1.00 96.12 200 ILE A N 1
ATOM 1619 C CA . ILE A 1 200 ? 9.856 -3.144 -6.569 1.00 96.12 200 ILE A CA 1
ATOM 1620 C C . ILE A 1 200 ? 8.939 -3.643 -5.441 1.00 96.12 200 ILE A C 1
ATOM 1622 O O . ILE A 1 200 ? 8.031 -2.939 -5.004 1.00 96.12 200 ILE A O 1
ATOM 1626 N N . GLU A 1 201 ? 9.199 -4.835 -4.908 1.00 95.75 201 GLU A N 1
ATOM 1627 C CA . GLU A 1 201 ? 8.415 -5.552 -3.896 1.00 95.75 201 GLU A CA 1
ATOM 1628 C C . GLU A 1 201 ? 7.922 -4.706 -2.709 1.00 95.75 201 GLU A C 1
ATOM 1630 O O . GLU A 1 201 ? 6.792 -4.947 -2.261 1.00 95.75 201 GLU A O 1
ATOM 1635 N N . PRO A 1 202 ? 8.680 -3.715 -2.186 1.00 94.50 202 PRO A N 1
ATOM 1636 C CA . PRO A 1 202 ? 8.217 -2.876 -1.084 1.00 94.50 202 PRO A CA 1
ATOM 1637 C C . PRO A 1 202 ? 6.872 -2.170 -1.327 1.00 94.50 202 PRO A C 1
ATOM 1639 O O . PRO A 1 202 ? 6.153 -1.906 -0.362 1.00 94.50 202 PRO A O 1
ATOM 1642 N N . ILE A 1 203 ? 6.467 -1.922 -2.583 1.00 92.94 203 ILE A N 1
ATOM 1643 C CA . ILE A 1 203 ? 5.179 -1.270 -2.891 1.00 92.94 203 ILE A CA 1
ATOM 1644 C C . ILE A 1 203 ? 3.961 -2.160 -2.605 1.00 92.94 203 ILE A C 1
ATOM 1646 O O . ILE A 1 203 ? 2.833 -1.665 -2.578 1.00 92.94 203 ILE A O 1
ATOM 1650 N N . ARG A 1 204 ? 4.161 -3.471 -2.392 1.00 94.81 204 ARG A N 1
ATOM 1651 C CA . ARG A 1 204 ? 3.088 -4.471 -2.258 1.00 94.81 204 ARG A CA 1
ATOM 1652 C C . ARG A 1 204 ? 2.009 -4.057 -1.263 1.00 94.81 204 ARG A C 1
ATOM 1654 O O . ARG A 1 204 ? 0.832 -4.191 -1.570 1.00 94.81 204 ARG A O 1
ATOM 1661 N N . ALA A 1 205 ? 2.391 -3.574 -0.079 1.00 92.81 205 ALA A N 1
ATOM 1662 C CA . ALA A 1 205 ? 1.421 -3.219 0.957 1.00 92.81 205 ALA A CA 1
ATOM 1663 C C . ALA A 1 205 ? 0.532 -2.040 0.528 1.00 92.81 205 ALA A C 1
ATOM 1665 O O . ALA A 1 205 ? -0.682 -2.087 0.709 1.00 92.81 205 ALA A O 1
ATOM 1666 N N . SER A 1 206 ? 1.120 -1.013 -0.088 1.00 92.44 206 SER A N 1
ATOM 1667 C CA . SER A 1 206 ? 0.370 0.129 -0.619 1.00 92.44 206 SER A CA 1
ATOM 1668 C C . SER A 1 206 ? -0.562 -0.303 -1.752 1.00 92.44 206 SER A C 1
ATOM 1670 O O . SER A 1 206 ? -1.731 0.073 -1.765 1.00 92.44 206 SER A O 1
ATOM 1672 N N . MET A 1 207 ? -0.081 -1.166 -2.652 1.00 95.19 207 MET A N 1
ATOM 1673 C CA . MET A 1 207 ? -0.888 -1.706 -3.747 1.00 95.19 207 MET A CA 1
ATOM 1674 C C . MET A 1 207 ? -2.039 -2.593 -3.253 1.00 95.19 207 MET A C 1
ATOM 1676 O O . MET A 1 207 ? -3.152 -2.464 -3.759 1.00 95.19 207 MET A O 1
ATOM 1680 N N . ASP A 1 208 ? -1.806 -3.445 -2.247 1.00 95.62 208 ASP A N 1
ATOM 1681 C CA . ASP A 1 208 ? -2.853 -4.231 -1.577 1.00 95.62 208 ASP A CA 1
ATOM 1682 C C . ASP A 1 208 ? -3.948 -3.297 -1.032 1.00 95.62 208 ASP A C 1
ATOM 1684 O O . ASP A 1 208 ? -5.131 -3.495 -1.308 1.00 95.62 208 ASP A O 1
ATOM 1688 N N . ALA A 1 209 ? -3.562 -2.257 -0.282 1.00 94.62 209 ALA A N 1
ATOM 1689 C CA . ALA A 1 209 ? -4.508 -1.327 0.329 1.00 94.62 209 ALA A CA 1
ATOM 1690 C C . ALA A 1 209 ? -5.357 -0.582 -0.714 1.00 94.62 209 ALA A C 1
ATOM 1692 O O . ALA A 1 209 ? -6.584 -0.549 -0.588 1.00 94.62 209 ALA A O 1
ATOM 1693 N N . GLU A 1 210 ? -4.731 -0.025 -1.754 1.00 93.25 210 GLU A N 1
ATOM 1694 C CA . GLU A 1 210 ? -5.448 0.697 -2.810 1.00 93.25 210 GLU A CA 1
ATOM 1695 C C . GLU A 1 210 ? -6.362 -0.227 -3.619 1.00 93.25 210 GLU A C 1
ATOM 1697 O O . GLU A 1 210 ? -7.526 0.105 -3.851 1.00 93.25 210 GLU A O 1
ATOM 1702 N N . CYS A 1 211 ? -5.909 -1.436 -3.959 1.00 95.31 211 CYS A N 1
ATOM 1703 C CA . CYS A 1 211 ? -6.766 -2.420 -4.618 1.00 95.31 211 CYS A CA 1
ATOM 1704 C C . CYS A 1 211 ? -7.975 -2.782 -3.745 1.00 95.31 211 CYS A C 1
ATOM 1706 O O . CYS A 1 211 ? -9.109 -2.795 -4.230 1.00 95.31 211 CYS A O 1
ATOM 1708 N N . PHE A 1 212 ? -7.773 -3.007 -2.444 1.00 94.31 212 PHE A N 1
ATOM 1709 C CA . PHE A 1 212 ? -8.870 -3.363 -1.549 1.00 94.31 212 PHE A CA 1
ATOM 1710 C C . PHE A 1 212 ? -9.907 -2.249 -1.386 1.00 94.31 212 PHE A C 1
ATOM 1712 O O . PHE A 1 212 ? -11.106 -2.542 -1.342 1.00 94.31 212 PHE A O 1
ATOM 1719 N N . LYS A 1 213 ? -9.489 -0.976 -1.368 1.00 91.31 213 LYS A N 1
ATOM 1720 C CA . LYS A 1 213 ? -10.418 0.170 -1.394 1.00 91.31 213 LYS A CA 1
ATOM 1721 C C . LYS A 1 213 ? -11.327 0.130 -2.624 1.00 91.31 213 LYS A C 1
ATOM 1723 O O . LYS A 1 213 ? -12.524 0.390 -2.501 1.00 91.31 213 LYS A O 1
ATOM 1728 N N . GLN A 1 214 ? -10.775 -0.273 -3.768 1.00 92.00 214 GLN A N 1
ATOM 1729 C CA . GLN A 1 214 ? -11.476 -0.380 -5.051 1.00 92.00 214 GLN A CA 1
ATOM 1730 C C . GLN A 1 214 ? -12.245 -1.701 -5.241 1.00 92.00 214 GLN A C 1
ATOM 1732 O O . GLN A 1 214 ? -12.818 -1.932 -6.305 1.00 92.00 214 GLN A O 1
ATOM 1737 N N . GLY A 1 215 ? -12.279 -2.588 -4.239 1.00 91.81 215 GLY A N 1
ATOM 1738 C CA . GLY A 1 215 ? -12.924 -3.898 -4.385 1.00 91.81 215 GLY A CA 1
ATOM 1739 C C . GLY A 1 215 ? -12.178 -4.823 -5.353 1.00 91.81 215 GLY A C 1
ATOM 1740 O O . GLY A 1 215 ? -12.788 -5.649 -6.030 1.00 91.81 215 GLY A O 1
ATOM 1741 N N . ILE A 1 216 ? -10.857 -4.689 -5.440 1.00 94.25 216 ILE A N 1
ATOM 1742 C CA . ILE A 1 216 ? -9.976 -5.560 -6.219 1.00 94.25 216 ILE A CA 1
ATOM 1743 C C . ILE A 1 216 ? -9.236 -6.477 -5.246 1.00 94.25 216 ILE A C 1
ATOM 1745 O O . ILE A 1 216 ? -8.715 -6.019 -4.235 1.00 94.25 216 ILE A O 1
ATOM 1749 N N . ASN A 1 217 ? -9.219 -7.776 -5.533 1.00 94.44 217 ASN A N 1
ATOM 1750 C CA . ASN A 1 217 ? -8.397 -8.768 -4.850 1.00 94.44 217 ASN A CA 1
ATOM 1751 C C . ASN A 1 217 ? -7.176 -9.054 -5.736 1.00 94.44 217 ASN A C 1
ATOM 1753 O O . ASN A 1 217 ? -7.282 -9.875 -6.659 1.00 94.44 217 ASN A O 1
ATOM 1757 N N . PRO A 1 218 ? -6.060 -8.336 -5.529 1.00 95.38 218 PRO A N 1
ATOM 1758 C CA . PRO A 1 218 ? -4.912 -8.468 -6.393 1.00 95.38 218 PRO A CA 1
ATOM 1759 C C . PRO A 1 218 ? -4.122 -9.736 -6.064 1.00 95.38 218 PRO A C 1
ATOM 1761 O O . PRO A 1 218 ? -3.942 -10.119 -4.908 1.00 95.38 218 PRO A O 1
ATOM 1764 N N . GLN A 1 219 ? -3.584 -10.357 -7.102 1.00 96.50 219 GLN A N 1
ATOM 1765 C CA . GLN A 1 219 ? -2.478 -11.293 -7.006 1.00 96.50 219 GLN A CA 1
ATOM 1766 C C . GLN A 1 219 ? -1.281 -10.623 -7.659 1.00 96.50 219 GLN A C 1
ATOM 1768 O O . GLN A 1 219 ? -1.369 -10.189 -8.805 1.00 96.50 219 GLN A O 1
ATOM 1773 N N . PHE A 1 220 ? -0.181 -10.516 -6.920 1.00 97.94 220 PHE A N 1
ATOM 1774 C CA . PHE A 1 220 ? 1.015 -9.838 -7.403 1.00 97.94 220 PHE A CA 1
ATOM 1775 C C . PHE A 1 220 ? 2.143 -10.817 -7.680 1.00 97.94 220 PHE A C 1
ATOM 1777 O O . PHE A 1 220 ? 2.541 -11.563 -6.778 1.00 97.94 220 PHE A O 1
ATOM 1784 N N . TYR A 1 221 ? 2.692 -10.717 -8.883 1.00 98.38 221 TYR A N 1
ATOM 1785 C CA . TYR A 1 221 ? 3.992 -11.255 -9.253 1.00 98.38 221 TYR A CA 1
ATOM 1786 C C . TYR A 1 221 ? 5.022 -10.123 -9.248 1.00 98.38 221 TYR A C 1
ATOM 1788 O O . TYR A 1 221 ? 4.735 -9.031 -9.736 1.00 98.38 221 TYR A O 1
ATOM 1796 N N . PHE A 1 222 ? 6.199 -10.376 -8.686 1.00 98.31 222 PHE A N 1
ATOM 1797 C CA . PHE A 1 222 ? 7.338 -9.463 -8.746 1.00 98.31 222 PHE A CA 1
ATOM 1798 C C . PHE A 1 222 ? 8.503 -10.229 -9.361 1.00 98.31 222 PHE A C 1
ATOM 1800 O O . PHE A 1 222 ? 8.877 -11.280 -8.838 1.00 98.31 222 PHE A O 1
ATOM 1807 N N . GLY A 1 223 ? 9.006 -9.735 -10.489 1.00 96.88 223 GLY A N 1
ATOM 1808 C CA . GLY A 1 223 ? 10.185 -10.287 -11.142 1.00 96.88 223 GLY A CA 1
ATOM 1809 C C . GLY A 1 223 ? 11.460 -9.928 -10.385 1.00 96.88 223 GLY A C 1
ATOM 1810 O O . GLY A 1 223 ? 11.497 -8.949 -9.638 1.00 96.88 223 GLY A O 1
ATOM 1811 N N . GLY A 1 224 ? 12.512 -10.720 -10.584 1.00 95.06 224 GLY A N 1
ATOM 1812 C CA . GLY A 1 224 ? 13.789 -10.499 -9.909 1.00 95.06 224 GLY A CA 1
ATOM 1813 C C . GLY A 1 224 ? 14.473 -9.186 -10.310 1.00 95.06 224 GLY A C 1
ATOM 1814 O O . GLY A 1 224 ? 14.243 -8.641 -11.394 1.00 95.06 224 GLY A O 1
ATOM 1815 N N . TYR A 1 225 ? 15.362 -8.697 -9.439 1.00 96.31 225 TYR A N 1
ATOM 1816 C CA . TYR A 1 225 ? 16.179 -7.504 -9.688 1.00 96.31 225 TYR A CA 1
ATOM 1817 C C . TYR A 1 225 ? 16.929 -7.616 -11.024 1.00 96.31 225 TYR A C 1
ATOM 1819 O O . TYR A 1 225 ? 17.728 -8.534 -11.206 1.00 96.31 225 TYR A O 1
ATOM 1827 N N . ASP A 1 226 ? 16.671 -6.678 -11.940 1.00 96.25 226 ASP A N 1
ATOM 1828 C CA . ASP A 1 226 ? 17.298 -6.596 -13.271 1.00 96.25 226 ASP A CA 1
ATOM 1829 C C . ASP A 1 226 ? 17.099 -7.837 -14.159 1.00 96.25 226 ASP A C 1
ATOM 1831 O O . ASP A 1 226 ? 17.873 -8.118 -15.072 1.00 96.25 226 ASP A O 1
ATOM 1835 N N . GLN A 1 227 ? 16.003 -8.571 -13.938 1.00 96.44 227 GLN A N 1
ATOM 1836 C CA . GLN A 1 227 ? 15.652 -9.767 -14.717 1.00 96.44 227 GLN A CA 1
ATOM 1837 C C . GLN A 1 227 ? 14.559 -9.528 -15.765 1.00 96.44 227 GLN A C 1
ATOM 1839 O O . GLN A 1 227 ? 14.223 -10.446 -16.513 1.00 96.44 227 GLN A O 1
ATOM 1844 N N . TYR A 1 228 ? 14.035 -8.301 -15.884 1.00 97.69 228 TYR A N 1
ATOM 1845 C CA . TYR A 1 228 ? 12.936 -7.971 -16.805 1.00 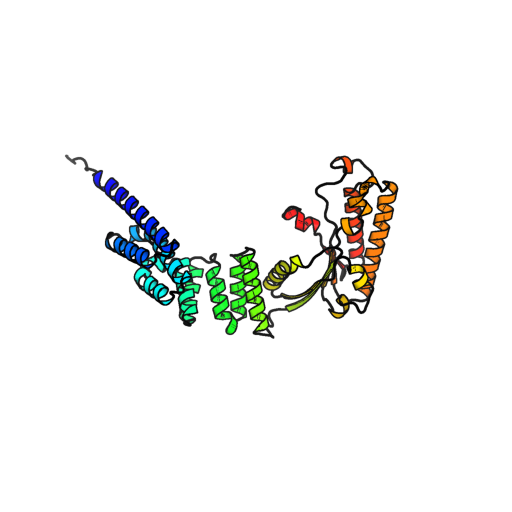97.69 228 TYR A CA 1
ATOM 1846 C C . TYR A 1 228 ? 13.188 -8.443 -18.247 1.00 97.69 228 TYR A C 1
ATOM 1848 O O . TYR A 1 228 ? 12.282 -8.948 -18.905 1.00 97.69 228 TYR A O 1
ATOM 1856 N N . SER A 1 229 ? 14.423 -8.314 -18.742 1.00 97.00 229 SER A N 1
ATOM 1857 C CA . SER A 1 229 ? 14.783 -8.730 -20.100 1.00 97.00 229 SER A CA 1
ATOM 1858 C C . SER A 1 229 ? 14.704 -10.249 -20.275 1.00 97.00 229 SER A C 1
ATOM 1860 O O . SER A 1 229 ? 14.125 -10.721 -21.251 1.00 97.00 229 SER A O 1
ATOM 1862 N N . GLN A 1 230 ? 15.228 -11.017 -19.316 1.00 96.25 230 GLN A N 1
ATOM 1863 C CA . GLN A 1 230 ? 15.206 -12.480 -19.332 1.00 96.25 230 GLN A CA 1
ATOM 1864 C C . GLN A 1 230 ? 13.776 -13.013 -19.231 1.00 96.25 230 GLN A C 1
ATOM 1866 O O . GLN A 1 230 ? 13.406 -13.916 -19.981 1.00 96.25 230 GLN A O 1
ATOM 1871 N N . GLU A 1 231 ? 12.957 -12.424 -18.357 1.00 96.69 231 GLU A N 1
ATOM 1872 C CA . GLU A 1 231 ? 11.553 -12.810 -18.214 1.00 96.69 231 GLU A CA 1
ATOM 1873 C C . GLU A 1 231 ? 10.736 -12.532 -19.476 1.00 96.69 231 GLU A C 1
ATOM 1875 O O . GLU A 1 231 ? 9.917 -13.362 -19.862 1.00 96.69 231 GLU A O 1
ATOM 1880 N N . ILE A 1 232 ? 10.972 -11.399 -20.145 1.00 97.81 232 ILE A N 1
ATOM 1881 C CA . ILE A 1 232 ? 10.277 -11.050 -21.390 1.00 97.81 232 ILE A CA 1
ATOM 1882 C C . ILE A 1 232 ? 10.714 -11.954 -22.551 1.00 97.81 232 ILE A C 1
ATOM 1884 O O . ILE A 1 232 ? 9.876 -12.341 -23.366 1.00 97.81 232 ILE A O 1
ATOM 1888 N N . LEU A 1 233 ? 12.007 -12.274 -22.659 1.00 96.75 233 LEU A N 1
ATOM 1889 C CA . LEU A 1 233 ? 12.545 -13.054 -23.781 1.00 96.75 233 LEU A CA 1
ATOM 1890 C C . LEU A 1 233 ? 12.219 -14.547 -23.687 1.00 96.75 233 LEU A C 1
ATOM 1892 O O . LEU A 1 233 ? 12.059 -15.199 -24.718 1.00 96.75 233 LEU A O 1
ATOM 1896 N N . ASN A 1 234 ? 12.135 -15.095 -22.475 1.00 96.50 234 ASN A N 1
ATOM 1897 C CA . ASN A 1 234 ? 11.804 -16.497 -22.268 1.00 96.50 234 ASN A CA 1
ATOM 1898 C C . ASN A 1 234 ? 10.283 -16.683 -22.176 1.00 96.50 234 ASN A C 1
ATOM 1900 O O . ASN A 1 234 ? 9.690 -16.343 -21.158 1.00 96.50 234 ASN A O 1
ATOM 1904 N N . ALA A 1 235 ? 9.662 -17.268 -23.204 1.00 94.75 235 ALA A N 1
ATOM 1905 C CA . ALA A 1 235 ? 8.220 -17.541 -23.232 1.00 94.75 235 ALA A CA 1
ATOM 1906 C C . ALA A 1 235 ? 7.745 -18.491 -22.112 1.00 94.75 235 ALA A C 1
ATOM 1908 O O . ALA A 1 235 ? 6.579 -18.440 -21.729 1.00 94.75 235 ALA A O 1
ATOM 1909 N N . ASP A 1 236 ? 8.648 -19.299 -21.548 1.00 96.12 236 ASP A N 1
ATOM 1910 C CA . ASP A 1 236 ? 8.365 -20.202 -20.429 1.00 96.12 236 ASP A CA 1
ATOM 1911 C C . ASP A 1 236 ? 8.657 -19.561 -19.059 1.00 96.12 236 ASP A C 1
ATOM 1913 O O . ASP A 1 236 ? 8.664 -20.253 -18.037 1.00 96.12 236 ASP A O 1
ATOM 1917 N N . SER A 1 237 ? 8.934 -18.252 -19.004 1.00 97.62 237 SER A N 1
ATOM 1918 C CA . SER A 1 237 ? 9.234 -17.551 -17.753 1.00 97.62 237 SER A CA 1
ATOM 1919 C C . SER A 1 237 ? 8.046 -17.534 -16.788 1.00 97.62 237 SER A C 1
ATOM 1921 O O . SER A 1 237 ? 6.878 -17.627 -17.177 1.00 97.62 237 SER A O 1
ATOM 1923 N N . ALA A 1 238 ? 8.341 -17.348 -15.499 1.00 97.69 238 ALA A N 1
ATOM 1924 C CA . ALA A 1 238 ? 7.313 -17.231 -14.469 1.00 97.69 238 ALA A CA 1
ATOM 1925 C C . ALA A 1 238 ? 6.359 -16.044 -14.716 1.00 97.69 238 ALA A C 1
ATOM 1927 O O . ALA A 1 238 ? 5.190 -16.131 -14.349 1.00 97.69 238 ALA A O 1
ATOM 1928 N N . LEU A 1 239 ? 6.810 -14.990 -15.410 1.00 98.31 239 LEU A N 1
ATOM 1929 C CA . LEU A 1 239 ? 5.964 -13.883 -15.859 1.00 98.31 239 LEU A CA 1
ATOM 1930 C C . LEU A 1 239 ? 4.832 -14.355 -16.781 1.00 98.31 239 LEU A C 1
ATOM 1932 O O . LEU A 1 239 ? 3.683 -13.973 -16.571 1.00 98.31 239 LEU A O 1
ATOM 1936 N N . TYR A 1 240 ? 5.135 -15.175 -17.793 1.00 98.06 240 TYR A N 1
ATOM 1937 C CA . TYR A 1 240 ? 4.116 -15.679 -18.719 1.00 98.06 240 TYR A CA 1
ATOM 1938 C C . TYR A 1 240 ? 3.262 -16.780 -18.087 1.00 98.06 240 TYR A C 1
ATOM 1940 O O . TYR A 1 240 ? 2.051 -16.793 -18.290 1.00 98.06 240 TYR A O 1
ATOM 1948 N N . GLN A 1 241 ? 3.852 -17.650 -17.260 1.00 97.62 241 GLN A N 1
ATOM 1949 C CA . GLN A 1 241 ? 3.100 -18.664 -16.506 1.00 97.62 241 GLN A CA 1
ATOM 1950 C C . GLN A 1 241 ? 2.108 -18.044 -15.511 1.00 97.62 241 GLN A C 1
ATOM 1952 O O . GLN A 1 241 ? 1.053 -18.618 -15.247 1.00 97.62 241 GLN A O 1
ATOM 1957 N N . PHE A 1 242 ? 2.436 -16.873 -14.958 1.00 98.19 242 PHE A N 1
ATOM 1958 C CA . PHE A 1 242 ? 1.551 -16.125 -14.070 1.00 98.19 242 PHE A CA 1
ATOM 1959 C C . PHE A 1 242 ? 0.322 -15.533 -14.789 1.00 98.19 242 PHE A C 1
ATOM 1961 O O . PHE A 1 242 ? -0.654 -15.212 -14.114 1.00 98.19 242 PHE A O 1
ATOM 1968 N N . ASP A 1 243 ? 0.360 -15.413 -16.124 1.00 97.69 243 ASP A N 1
ATOM 1969 C CA . ASP A 1 243 ? -0.695 -14.859 -16.994 1.00 97.69 243 ASP A CA 1
ATOM 1970 C C . ASP A 1 243 ? -1.300 -13.535 -16.472 1.00 97.69 243 ASP A C 1
ATOM 1972 O O . ASP A 1 243 ? -2.501 -13.439 -16.203 1.00 97.69 243 ASP A O 1
ATOM 1976 N N . PRO A 1 244 ? -0.477 -12.489 -16.253 1.00 98.31 244 PRO A N 1
ATOM 1977 C CA . PRO A 1 244 ? -0.964 -11.233 -15.702 1.00 98.31 244 PRO A CA 1
ATOM 1978 C C . PRO A 1 244 ? -1.954 -10.546 -16.649 1.00 98.31 244 PRO A C 1
ATOM 1980 O O . PRO A 1 244 ? -1.729 -10.445 -17.854 1.00 98.31 244 PRO A O 1
ATOM 1983 N N . ALA A 1 245 ? -3.009 -9.960 -16.083 1.00 98.31 245 ALA A N 1
ATOM 1984 C CA . ALA A 1 245 ? -3.890 -9.056 -16.821 1.00 98.31 245 ALA A CA 1
ATOM 1985 C C . ALA A 1 245 ? -3.224 -7.689 -17.067 1.00 98.31 245 ALA A C 1
ATOM 1987 O O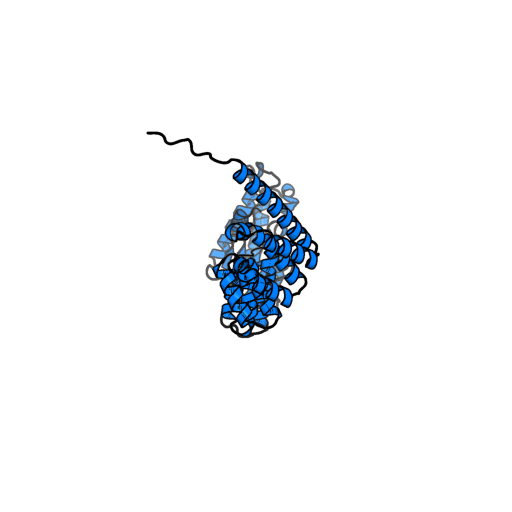 . ALA A 1 245 ? -3.514 -7.017 -18.060 1.00 98.31 245 ALA A O 1
ATOM 1988 N N . VAL A 1 246 ? -2.347 -7.274 -16.146 1.00 98.38 246 VAL A N 1
ATOM 1989 C CA . VAL A 1 246 ? -1.574 -6.029 -16.219 1.00 98.38 246 VAL A CA 1
ATOM 1990 C C . VAL A 1 246 ? -0.127 -6.307 -15.829 1.00 98.38 246 VAL A C 1
ATOM 1992 O O . VAL A 1 246 ? 0.131 -6.901 -14.785 1.00 98.38 246 VAL A O 1
ATOM 1995 N N . THR A 1 247 ? 0.817 -5.824 -16.625 1.00 98.69 247 THR A N 1
ATOM 1996 C CA . THR A 1 247 ? 2.251 -5.879 -16.336 1.00 98.69 247 THR A CA 1
ATOM 1997 C C . THR A 1 247 ? 2.802 -4.466 -16.280 1.00 98.69 247 THR A C 1
ATOM 1999 O O . THR A 1 247 ? 2.615 -3.690 -17.213 1.00 98.69 247 THR A O 1
ATOM 2002 N N . VAL A 1 248 ? 3.494 -4.127 -15.199 1.00 98.50 248 VAL A N 1
ATOM 2003 C CA . VAL A 1 248 ? 4.144 -2.831 -15.009 1.00 98.50 248 VAL A CA 1
ATOM 2004 C C . VAL A 1 248 ? 5.652 -3.019 -15.124 1.00 98.50 248 VAL A C 1
ATOM 2006 O O . VAL A 1 248 ? 6.256 -3.723 -14.315 1.00 98.50 248 VAL A O 1
ATOM 2009 N N . LEU A 1 249 ? 6.245 -2.389 -16.134 1.00 98.50 249 LEU A N 1
ATOM 2010 C CA . LEU A 1 249 ? 7.680 -2.312 -16.359 1.00 98.50 249 LEU A CA 1
ATOM 2011 C C . LEU A 1 249 ? 8.211 -1.000 -15.773 1.00 98.50 249 LEU A C 1
ATOM 2013 O O . LEU A 1 249 ? 7.923 0.084 -16.287 1.00 98.50 249 LEU A O 1
ATOM 2017 N N . LEU A 1 250 ? 8.987 -1.109 -14.699 1.00 97.50 250 LEU A N 1
ATOM 2018 C CA . LEU A 1 250 ? 9.612 0.025 -14.025 1.00 97.50 250 LEU A CA 1
ATOM 2019 C C . LEU A 1 250 ? 11.117 -0.008 -14.273 1.00 97.50 250 LEU A C 1
ATOM 2021 O O . LEU A 1 250 ? 11.797 -0.957 -13.888 1.00 97.50 250 LEU A O 1
ATOM 2025 N N . LEU A 1 251 ? 11.636 1.032 -14.922 1.00 96.81 251 LEU A N 1
ATOM 2026 C CA . LEU A 1 251 ? 13.056 1.146 -15.235 1.00 96.81 251 LEU A CA 1
ATOM 2027 C C . LEU A 1 251 ? 13.639 2.403 -14.593 1.00 96.81 251 LEU A C 1
ATOM 2029 O O . LEU A 1 251 ? 13.163 3.510 -14.827 1.00 96.81 251 LEU A O 1
ATOM 2033 N N . ASP A 1 252 ? 14.698 2.221 -13.819 1.00 94.25 252 ASP A N 1
ATOM 2034 C CA . ASP A 1 252 ? 15.568 3.280 -13.337 1.00 94.25 252 ASP A CA 1
ATOM 2035 C C . ASP A 1 252 ? 16.639 3.601 -14.387 1.00 94.25 252 ASP A C 1
ATOM 2037 O O . ASP A 1 252 ? 17.244 2.702 -14.985 1.00 94.25 252 ASP A O 1
ATOM 2041 N N . SER A 1 253 ? 16.876 4.893 -14.623 1.00 93.12 253 SER A N 1
ATOM 2042 C CA . SER A 1 253 ? 17.821 5.340 -15.644 1.00 93.12 253 SER A CA 1
ATOM 2043 C C . SER A 1 253 ? 19.270 5.062 -15.249 1.00 93.12 253 SER A C 1
ATOM 2045 O O . SER A 1 253 ? 20.080 4.774 -16.132 1.00 93.12 253 SER A O 1
ATOM 2047 N N . LYS A 1 254 ? 19.597 5.095 -13.946 1.00 92.06 254 LYS A N 1
ATOM 2048 C CA . LYS A 1 254 ? 20.956 4.847 -13.446 1.00 92.06 254 LYS A CA 1
ATOM 2049 C C . LYS A 1 254 ? 21.346 3.386 -13.607 1.00 92.06 254 LYS A C 1
ATOM 2051 O O . LYS A 1 254 ? 22.477 3.111 -13.989 1.00 92.06 254 LYS A O 1
ATOM 2056 N N . THR A 1 255 ? 20.415 2.460 -13.391 1.00 93.94 255 THR A N 1
ATOM 2057 C CA . THR A 1 255 ? 20.660 1.040 -13.675 1.00 93.94 255 THR A CA 1
ATOM 2058 C C . THR A 1 255 ? 20.626 0.739 -15.178 1.00 93.94 255 THR A C 1
ATOM 2060 O O . THR A 1 255 ? 21.395 -0.087 -15.660 1.00 93.94 255 THR A O 1
ATOM 2063 N N . LEU A 1 256 ? 19.763 1.406 -15.956 1.00 95.00 256 LEU A N 1
ATOM 2064 C CA . LEU A 1 256 ? 19.641 1.142 -17.397 1.00 95.00 256 LEU A CA 1
ATOM 2065 C C . LEU A 1 256 ? 20.868 1.618 -18.199 1.00 95.00 256 LEU A C 1
ATOM 2067 O O . LEU A 1 256 ? 21.313 0.926 -19.125 1.00 95.00 256 LEU A O 1
ATOM 2071 N N . VAL A 1 257 ? 21.380 2.808 -17.866 1.00 94.00 257 VAL A N 1
ATOM 2072 C CA . VAL A 1 257 ? 22.489 3.478 -18.567 1.00 94.00 257 VAL A CA 1
ATOM 2073 C C . VAL A 1 257 ? 23.510 4.035 -17.557 1.00 94.00 257 VAL A C 1
ATOM 2075 O O . VAL A 1 257 ? 23.689 5.253 -17.461 1.00 94.00 257 VAL A O 1
ATOM 2078 N N . PRO A 1 258 ? 24.176 3.173 -16.764 1.00 92.38 258 PRO A N 1
ATOM 2079 C CA . PRO A 1 258 ? 25.079 3.601 -15.691 1.00 92.38 258 PRO A CA 1
ATOM 2080 C C . PRO A 1 258 ? 26.208 4.511 -16.181 1.00 92.38 258 PRO A C 1
ATOM 2082 O O . PRO A 1 258 ? 26.665 5.379 -15.442 1.00 92.38 258 PRO A O 1
ATOM 2085 N N . GLU A 1 259 ? 26.611 4.392 -17.443 1.00 92.56 259 GLU A N 1
ATOM 2086 C CA . GLU A 1 259 ? 27.645 5.222 -18.052 1.00 92.56 259 GLU A CA 1
ATOM 2087 C C . GLU A 1 259 ? 27.279 6.720 -18.023 1.00 92.56 259 GLU A C 1
ATOM 2089 O O . GLU A 1 259 ? 28.150 7.570 -17.879 1.00 92.56 259 GLU A O 1
ATOM 2094 N N . LEU A 1 260 ? 25.988 7.064 -18.092 1.00 90.44 260 LEU A N 1
ATOM 2095 C CA . LEU A 1 260 ? 25.517 8.458 -18.123 1.00 90.44 260 LEU A CA 1
ATOM 2096 C C . LEU A 1 260 ? 25.095 9.002 -16.757 1.00 90.44 260 LEU A C 1
ATOM 2098 O O . LEU A 1 260 ? 24.866 10.207 -16.614 1.00 90.44 260 LEU A O 1
ATOM 2102 N N . PHE A 1 261 ? 24.985 8.137 -15.750 1.00 88.00 261 PHE A N 1
ATOM 2103 C CA . PHE A 1 261 ? 24.509 8.519 -14.418 1.00 88.00 261 PHE A CA 1
ATOM 2104 C C . PHE A 1 261 ? 25.499 8.241 -13.290 1.00 88.00 261 PHE A C 1
ATOM 2106 O O . PHE A 1 261 ? 25.363 8.859 -12.240 1.00 88.00 261 PHE A O 1
ATOM 2113 N N . ASN A 1 262 ? 26.503 7.398 -13.521 1.00 88.38 262 ASN A N 1
ATOM 2114 C CA . ASN A 1 262 ? 27.594 7.134 -12.584 1.00 88.38 262 ASN A CA 1
ATOM 2115 C C . ASN A 1 262 ? 28.943 7.605 -13.158 1.00 88.38 262 ASN A C 1
ATOM 2117 O O . ASN A 1 262 ? 29.775 8.114 -12.413 1.00 88.38 262 ASN A O 1
ATOM 2121 N N . ASN A 1 263 ? 29.127 7.512 -14.484 1.00 88.56 263 ASN A N 1
ATOM 2122 C CA . ASN A 1 263 ? 30.401 7.788 -15.164 1.00 88.56 263 ASN A CA 1
ATOM 2123 C C . ASN A 1 263 ? 30.279 8.906 -16.220 1.00 88.56 263 ASN A C 1
ATOM 2125 O O . ASN A 1 263 ? 30.933 8.884 -17.261 1.00 88.56 263 ASN A O 1
ATOM 2129 N N . PHE A 1 264 ? 29.432 9.908 -15.963 1.00 90.81 264 PHE A N 1
ATOM 2130 C CA . PHE A 1 264 ? 29.006 10.901 -16.962 1.00 90.81 264 PHE A CA 1
ATOM 2131 C C . PHE A 1 264 ? 30.155 11.620 -17.698 1.00 90.81 264 PHE A C 1
ATOM 2133 O O . PHE A 1 264 ? 30.034 11.949 -18.880 1.00 90.81 264 PHE A O 1
ATOM 2140 N N . PHE A 1 265 ? 31.270 11.868 -17.008 1.00 91.06 265 PHE A N 1
ATOM 2141 C CA . PHE A 1 265 ? 32.440 12.551 -17.567 1.00 91.06 265 PHE A CA 1
ATOM 2142 C C . PHE A 1 265 ? 33.345 11.645 -18.412 1.00 91.06 265 PHE A C 1
ATOM 2144 O O . PHE A 1 265 ? 34.160 12.157 -19.174 1.00 91.06 265 PHE A O 1
ATOM 2151 N N . GLU A 1 266 ? 33.199 10.323 -18.303 1.00 93.56 266 GLU A N 1
ATOM 2152 C CA . GLU A 1 266 ? 33.948 9.346 -19.104 1.00 93.56 266 GLU A CA 1
ATOM 2153 C C . GLU A 1 266 ? 33.347 9.185 -20.509 1.00 93.56 266 GLU A C 1
ATOM 2155 O O . GLU A 1 266 ? 34.019 8.712 -21.423 1.00 93.56 266 GLU A O 1
ATOM 2160 N N . VAL A 1 267 ? 32.093 9.611 -20.702 1.00 92.62 267 VAL A N 1
ATOM 2161 C CA . VAL A 1 267 ? 31.388 9.546 -21.986 1.00 92.62 267 VAL A CA 1
ATOM 2162 C C . VAL A 1 267 ? 31.419 10.909 -22.674 1.00 92.62 267 VAL A C 1
ATOM 2164 O O . VAL A 1 267 ? 30.844 11.894 -22.186 1.00 92.62 267 VAL A O 1
ATOM 2167 N N . ALA A 1 268 ? 32.055 10.960 -23.847 1.00 91.25 268 ALA A N 1
ATOM 2168 C CA . ALA A 1 268 ? 32.083 12.152 -24.687 1.00 91.25 268 ALA A CA 1
ATOM 2169 C C . ALA A 1 268 ? 30.658 12.592 -25.052 1.00 91.25 268 ALA A C 1
ATOM 2171 O O . ALA A 1 268 ? 29.802 11.756 -25.332 1.00 91.25 268 ALA A O 1
ATOM 2172 N N . SER A 1 269 ? 30.399 13.908 -25.069 1.00 88.81 269 SER A N 1
ATOM 2173 C CA . SER A 1 269 ? 29.043 14.452 -25.273 1.00 88.81 269 SER A CA 1
ATOM 2174 C C . SER A 1 269 ? 28.353 13.875 -26.516 1.00 88.81 269 SER A C 1
ATOM 2176 O O . SER A 1 269 ? 27.201 13.453 -26.428 1.00 88.81 269 SER A O 1
ATOM 2178 N N . VAL A 1 270 ? 29.073 13.761 -27.636 1.00 88.69 270 VAL A N 1
ATOM 2179 C CA . VAL A 1 270 ? 28.554 13.236 -28.912 1.00 88.69 270 VAL A CA 1
ATOM 2180 C C . VAL A 1 270 ? 28.083 11.777 -28.842 1.00 88.69 270 VAL A C 1
ATOM 2182 O O . VAL A 1 270 ? 27.147 11.407 -29.546 1.00 88.69 270 VAL A O 1
ATOM 2185 N N . ASP A 1 271 ? 28.661 10.965 -27.953 1.00 92.88 271 ASP A N 1
ATOM 2186 C CA . ASP A 1 271 ? 28.358 9.532 -27.845 1.00 92.88 271 ASP A CA 1
ATOM 2187 C C . ASP A 1 271 ? 27.181 9.242 -26.903 1.00 92.88 271 ASP A C 1
ATOM 2189 O O . ASP A 1 271 ? 26.588 8.160 -26.943 1.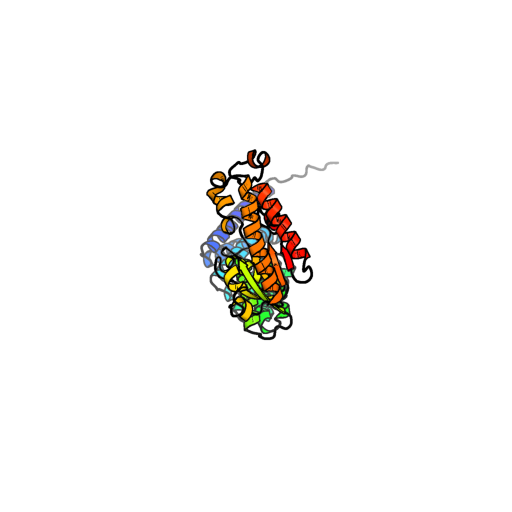00 92.88 271 ASP A O 1
ATOM 2193 N N . ARG A 1 272 ? 26.799 10.210 -26.058 1.00 93.19 272 ARG A N 1
ATOM 2194 C CA . ARG A 1 272 ? 25.786 10.006 -25.010 1.00 93.19 272 ARG A CA 1
ATOM 2195 C C . ARG A 1 272 ? 24.433 9.607 -25.587 1.00 93.19 272 ARG A C 1
ATOM 2197 O O . ARG A 1 272 ? 23.821 8.654 -25.107 1.00 93.19 272 ARG A O 1
ATOM 2204 N N . PHE A 1 273 ? 23.974 10.292 -26.636 1.00 89.62 273 PHE A N 1
ATOM 2205 C CA . PHE A 1 273 ? 22.697 9.948 -27.268 1.00 89.62 273 PHE A CA 1
ATOM 2206 C C . PHE A 1 273 ? 22.749 8.645 -28.053 1.00 89.62 273 PHE A C 1
ATOM 2208 O O . PHE A 1 273 ? 21.779 7.895 -28.013 1.00 89.62 273 PHE A O 1
ATOM 2215 N N . VAL A 1 274 ? 23.881 8.321 -28.679 1.00 92.00 274 VAL A N 1
ATOM 2216 C CA . VAL A 1 274 ? 24.061 7.037 -29.372 1.00 92.00 274 VAL A CA 1
ATOM 2217 C C . VAL A 1 274 ? 23.901 5.874 -28.389 1.00 92.00 274 VAL A C 1
ATOM 2219 O O . VAL A 1 274 ? 23.203 4.894 -28.669 1.00 92.00 274 VAL A O 1
ATOM 2222 N N . LEU A 1 275 ? 24.491 5.999 -27.196 1.00 93.56 275 LEU A N 1
ATOM 2223 C CA . LEU A 1 275 ? 24.349 5.009 -26.132 1.00 93.56 275 LEU A CA 1
ATOM 2224 C C . LEU A 1 275 ? 22.890 4.872 -25.662 1.00 93.56 275 LEU A C 1
ATOM 2226 O O . LEU A 1 275 ? 22.379 3.754 -25.542 1.00 93.56 275 LEU A O 1
ATOM 2230 N N . VAL A 1 276 ? 22.211 5.999 -25.433 1.00 93.56 276 VAL A N 1
ATOM 2231 C CA . VAL A 1 276 ? 20.798 6.040 -25.018 1.00 93.56 276 VAL A CA 1
ATOM 2232 C C . VAL A 1 276 ? 19.897 5.392 -26.058 1.00 93.56 276 VAL A C 1
ATOM 2234 O O . VAL A 1 276 ? 19.067 4.553 -25.710 1.00 93.56 276 VAL A O 1
ATOM 2237 N N . GLU A 1 277 ? 20.059 5.738 -27.333 1.00 94.06 277 GLU A N 1
ATOM 2238 C CA . GLU A 1 277 ? 19.246 5.191 -28.416 1.00 94.06 277 GLU A CA 1
ATOM 2239 C C . GLU A 1 277 ? 19.390 3.676 -28.513 1.00 94.06 277 GLU A C 1
ATOM 2241 O O . GLU A 1 277 ? 18.385 2.970 -28.609 1.00 94.06 277 GLU A O 1
ATOM 2246 N N . LYS A 1 278 ? 20.617 3.154 -28.389 1.00 95.50 278 LYS A N 1
ATOM 2247 C CA . LYS A 1 278 ? 20.862 1.707 -28.362 1.00 95.50 278 LYS A CA 1
ATOM 2248 C C . LYS A 1 278 ? 20.100 1.022 -27.223 1.00 95.50 278 LYS A C 1
ATOM 2250 O O . LYS A 1 278 ? 19.467 -0.013 -27.440 1.00 95.50 278 LYS A O 1
ATOM 2255 N N . LYS A 1 279 ? 20.134 1.594 -26.016 1.00 95.44 279 LYS A N 1
ATOM 2256 C CA . LYS A 1 279 ? 19.450 1.044 -24.831 1.00 95.44 279 LYS A CA 1
ATOM 2257 C C . LYS A 1 279 ? 17.930 1.132 -24.961 1.00 95.44 279 LYS A C 1
ATOM 2259 O O . LYS A 1 279 ? 17.238 0.147 -24.718 1.00 95.44 279 LYS A O 1
ATOM 2264 N N . LEU A 1 280 ? 17.398 2.264 -25.415 1.00 96.31 280 LEU A N 1
ATOM 2265 C CA . LEU A 1 280 ? 15.961 2.429 -25.639 1.00 96.31 280 LEU A CA 1
ATOM 2266 C C . LEU A 1 280 ? 15.440 1.549 -26.770 1.00 96.31 280 LEU A C 1
ATOM 2268 O O . LEU A 1 280 ? 14.293 1.117 -26.703 1.00 96.31 280 LEU A O 1
ATOM 2272 N N . LYS A 1 281 ? 16.251 1.262 -27.795 1.00 96.25 281 LYS A N 1
ATOM 2273 C CA . LYS A 1 281 ? 15.856 0.347 -28.869 1.00 96.25 281 LYS A CA 1
ATOM 2274 C C . LYS A 1 281 ? 15.731 -1.093 -28.373 1.00 96.25 281 LYS A C 1
ATOM 2276 O O . LYS A 1 281 ? 14.822 -1.810 -28.791 1.00 96.25 281 LYS A O 1
ATOM 2281 N N . LEU A 1 282 ? 16.600 -1.505 -27.446 1.00 95.81 282 LEU A N 1
ATOM 2282 C CA . LEU A 1 282 ? 16.459 -2.785 -26.752 1.00 95.81 282 LEU A CA 1
ATOM 2283 C C . LEU A 1 282 ? 15.151 -2.827 -25.949 1.00 95.81 282 LEU A C 1
ATOM 2285 O O . LEU A 1 282 ? 14.390 -3.779 -26.094 1.00 95.81 282 LEU A O 1
ATOM 2289 N N . VAL A 1 283 ? 14.861 -1.784 -25.162 1.00 97.50 283 VAL A N 1
ATOM 2290 C CA . VAL A 1 283 ? 13.608 -1.682 -24.390 1.00 97.50 283 VAL A CA 1
ATOM 2291 C C . VAL A 1 283 ? 12.381 -1.723 -25.306 1.00 97.50 283 VAL A C 1
ATOM 2293 O O . VAL A 1 283 ? 11.453 -2.476 -25.034 1.00 97.50 283 VAL A O 1
ATOM 2296 N N . GLU A 1 284 ? 12.386 -0.983 -26.417 1.00 97.38 284 GLU A N 1
ATOM 2297 C CA . GLU A 1 284 ? 11.313 -1.013 -27.423 1.00 97.38 284 GLU A CA 1
ATOM 2298 C C . GLU A 1 284 ? 11.075 -2.435 -27.941 1.00 97.38 284 GLU A C 1
ATOM 2300 O O . GLU A 1 284 ? 9.952 -2.931 -27.902 1.00 97.38 284 GLU A O 1
ATOM 2305 N N . THR A 1 285 ? 12.148 -3.119 -28.344 1.00 97.19 285 THR A N 1
ATOM 2306 C CA . THR A 1 285 ? 12.086 -4.486 -28.880 1.00 97.19 285 THR A CA 1
ATOM 2307 C C . THR A 1 285 ? 11.539 -5.472 -27.845 1.00 97.19 285 THR A C 1
ATOM 2309 O O . THR A 1 285 ? 10.731 -6.339 -28.176 1.00 97.19 285 THR A O 1
ATOM 2312 N N . LEU A 1 286 ? 11.942 -5.332 -26.577 1.00 97.94 286 LEU A N 1
ATOM 2313 C CA . LEU A 1 286 ? 11.412 -6.139 -25.477 1.00 97.94 286 LEU A CA 1
ATOM 2314 C C . LEU A 1 286 ? 9.910 -5.894 -25.284 1.00 97.94 286 LEU A C 1
ATOM 2316 O O . LEU A 1 286 ? 9.141 -6.852 -25.248 1.00 97.94 286 LEU A O 1
ATOM 2320 N N . CYS A 1 287 ? 9.473 -4.634 -25.225 1.00 97.94 287 CYS A N 1
ATOM 2321 C CA . CYS A 1 287 ? 8.058 -4.281 -25.092 1.00 97.94 287 CYS A CA 1
ATOM 2322 C C . CYS A 1 287 ? 7.218 -4.806 -26.269 1.00 97.94 287 CYS A C 1
ATOM 2324 O O . CYS A 1 287 ? 6.138 -5.361 -26.060 1.00 97.94 287 CYS A O 1
ATOM 2326 N N . GLU A 1 288 ? 7.713 -4.682 -27.502 1.00 96.88 288 GLU A N 1
ATOM 2327 C CA . GLU A 1 288 ? 7.053 -5.229 -28.692 1.00 96.88 288 GLU A CA 1
ATOM 2328 C C . GLU A 1 288 ? 6.917 -6.752 -28.624 1.00 96.88 288 GLU A C 1
ATOM 2330 O O . GLU A 1 288 ? 5.849 -7.291 -28.920 1.00 96.88 288 GLU A O 1
ATOM 2335 N N . ASN A 1 289 ? 7.983 -7.451 -28.232 1.00 96.38 289 ASN A N 1
ATOM 2336 C CA . ASN A 1 289 ? 7.965 -8.904 -28.086 1.00 96.38 289 ASN A CA 1
ATOM 2337 C C . ASN A 1 289 ? 6.994 -9.341 -26.986 1.00 96.38 289 ASN A C 1
ATOM 2339 O O . ASN A 1 289 ? 6.177 -10.232 -27.219 1.00 96.38 289 ASN A O 1
ATOM 2343 N N . PHE A 1 290 ? 7.001 -8.662 -25.837 1.00 98.19 290 PHE A N 1
ATOM 2344 C CA . PHE A 1 290 ? 6.051 -8.915 -24.756 1.00 98.19 290 PHE A CA 1
ATOM 2345 C C . PHE A 1 290 ? 4.598 -8.771 -25.231 1.00 98.19 290 PHE A C 1
ATOM 2347 O O . PHE A 1 290 ? 3.777 -9.657 -25.004 1.00 98.19 290 PHE A O 1
ATOM 2354 N N . LEU A 1 291 ? 4.273 -7.693 -25.953 1.00 97.31 291 LEU A N 1
ATOM 2355 C CA . LEU A 1 291 ? 2.920 -7.445 -26.468 1.00 97.31 291 LEU A CA 1
ATOM 2356 C C . LEU A 1 291 ? 2.477 -8.454 -27.541 1.00 97.31 291 LEU A C 1
ATOM 2358 O O . LEU A 1 291 ? 1.271 -8.622 -27.745 1.00 97.31 291 LEU A O 1
ATOM 2362 N N . LYS A 1 292 ? 3.418 -9.106 -28.237 1.00 95.56 292 LYS A N 1
ATOM 2363 C CA . LYS A 1 292 ? 3.132 -10.203 -29.180 1.00 95.56 292 LYS A CA 1
ATOM 2364 C C . LYS A 1 292 ? 2.845 -11.519 -28.453 1.00 95.56 292 LYS A C 1
ATOM 2366 O O . LYS A 1 292 ? 1.961 -12.252 -28.885 1.00 95.56 292 LYS A O 1
ATOM 2371 N N . LEU A 1 293 ? 3.580 -11.809 -27.379 1.00 96.06 293 LEU A N 1
ATOM 2372 C CA . LEU A 1 293 ? 3.498 -13.075 -26.642 1.00 96.06 293 LEU A CA 1
ATOM 2373 C C . LEU A 1 293 ? 2.409 -13.084 -25.559 1.00 96.06 293 LEU A C 1
ATOM 2375 O O . LEU A 1 293 ? 1.843 -14.134 -25.270 1.00 96.06 293 LEU A O 1
ATOM 2379 N N . SER A 1 294 ? 2.084 -11.927 -24.979 1.00 96.38 294 SER A N 1
ATOM 2380 C CA . SER A 1 294 ? 1.106 -11.790 -23.898 1.00 96.38 294 SER A CA 1
ATOM 2381 C C . SER A 1 294 ? -0.140 -11.014 -24.325 1.00 96.38 294 SER A C 1
ATOM 2383 O O . SER A 1 294 ? -0.094 -10.114 -25.169 1.00 96.38 294 SER A O 1
ATOM 2385 N N . LYS A 1 295 ? -1.272 -11.326 -23.683 1.00 96.12 295 LYS A N 1
ATOM 2386 C CA . LYS A 1 295 ? -2.515 -10.540 -23.750 1.00 96.12 295 LYS A CA 1
ATOM 2387 C C . LYS A 1 295 ? -2.569 -9.421 -22.701 1.00 96.12 295 LYS A C 1
ATOM 2389 O O . LYS A 1 295 ? -3.472 -8.592 -22.783 1.00 96.12 295 LYS A O 1
ATOM 2394 N N . SER A 1 296 ? -1.614 -9.387 -21.768 1.00 98.00 296 SER A N 1
ATOM 2395 C CA . SER A 1 296 ? -1.502 -8.384 -20.704 1.00 98.00 296 SER A CA 1
ATOM 2396 C C . SER A 1 296 ? -1.501 -6.956 -21.258 1.00 98.00 296 SER A C 1
ATOM 2398 O O . SER A 1 296 ? -0.970 -6.688 -22.344 1.00 98.00 296 SER A O 1
ATOM 2400 N N . HIS A 1 297 ? -2.067 -6.024 -20.492 1.00 98.50 297 HIS A N 1
ATOM 2401 C CA . HIS A 1 297 ? -1.796 -4.603 -20.680 1.00 98.50 297 HIS A CA 1
ATOM 2402 C C . HIS A 1 297 ?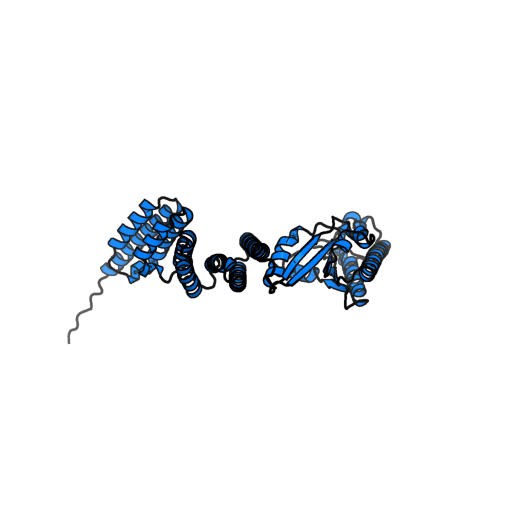 -0.413 -4.280 -20.108 1.00 98.50 297 HIS A C 1
ATOM 2404 O O . HIS A 1 297 ? -0.167 -4.481 -18.921 1.00 98.50 297 HIS A O 1
ATOM 2410 N N . LEU A 1 298 ? 0.477 -3.742 -20.936 1.00 98.62 298 LEU A N 1
ATOM 2411 C CA . LEU A 1 298 ? 1.801 -3.305 -20.520 1.00 98.62 298 LEU A CA 1
ATOM 2412 C C . LEU A 1 298 ? 1.759 -1.830 -20.117 1.00 98.62 298 LEU A C 1
ATOM 2414 O O . LEU A 1 298 ? 1.305 -0.987 -20.885 1.00 98.62 298 LEU A O 1
ATOM 2418 N N . ILE A 1 299 ? 2.261 -1.510 -18.932 1.00 98.62 299 ILE A N 1
ATOM 2419 C CA . ILE A 1 299 ? 2.457 -0.147 -18.439 1.00 98.62 299 ILE A CA 1
ATOM 2420 C C . ILE A 1 299 ? 3.960 0.077 -18.305 1.00 98.62 299 ILE A C 1
ATOM 2422 O O . ILE A 1 299 ? 4.622 -0.707 -17.635 1.00 98.62 299 ILE A O 1
ATOM 2426 N N . ILE A 1 300 ? 4.498 1.139 -18.900 1.00 98.06 300 ILE A N 1
ATOM 2427 C CA . ILE A 1 300 ? 5.891 1.560 -18.694 1.00 98.06 300 ILE A CA 1
ATOM 2428 C C . ILE A 1 300 ? 5.933 2.926 -18.017 1.00 98.06 300 ILE A C 1
ATOM 2430 O O . ILE A 1 300 ? 5.184 3.828 -18.401 1.00 98.06 300 ILE A O 1
ATOM 2434 N N . SER A 1 301 ? 6.788 3.085 -17.009 1.00 96.94 301 SER A N 1
ATOM 2435 C CA . SER A 1 301 ? 7.012 4.388 -16.381 1.00 96.94 301 SER A CA 1
ATOM 2436 C C . SER A 1 301 ? 8.016 5.237 -17.153 1.00 96.94 301 SER A C 1
ATOM 2438 O O . SER A 1 301 ? 8.925 4.716 -17.800 1.00 96.94 301 SER A O 1
ATOM 2440 N N . ASN A 1 302 ? 7.902 6.557 -17.024 1.00 96.44 302 ASN A N 1
ATOM 2441 C CA . ASN A 1 302 ? 9.018 7.440 -17.343 1.00 96.44 302 ASN A CA 1
ATOM 2442 C C . ASN A 1 302 ? 10.190 7.285 -16.365 1.00 96.44 302 ASN A C 1
ATOM 2444 O O . ASN A 1 302 ? 10.057 6.729 -15.273 1.00 96.44 302 ASN A O 1
ATOM 2448 N N . PHE A 1 303 ? 11.340 7.804 -16.784 1.00 95.06 303 PHE A N 1
ATOM 2449 C CA . PHE A 1 303 ? 12.507 8.006 -15.943 1.00 95.06 303 PHE A CA 1
ATOM 2450 C C . PHE A 1 303 ? 12.344 9.281 -15.119 1.00 95.06 303 PHE A C 1
ATOM 2452 O O . PHE A 1 303 ? 11.930 10.323 -15.639 1.00 95.06 303 PHE A O 1
ATOM 2459 N N . ILE A 1 304 ? 12.698 9.183 -13.843 1.00 92.31 304 ILE A N 1
ATOM 2460 C CA . ILE A 1 304 ? 12.588 10.266 -12.867 1.00 92.31 304 ILE A CA 1
ATOM 2461 C C . ILE A 1 304 ? 13.748 11.246 -13.061 1.00 92.31 304 ILE A C 1
ATOM 2463 O O . ILE A 1 304 ? 14.897 10.838 -13.249 1.00 92.31 304 ILE A O 1
ATOM 2467 N N . PHE A 1 305 ? 13.467 12.547 -12.988 1.00 89.94 305 PHE A N 1
ATOM 2468 C CA . PHE A 1 305 ? 14.526 13.557 -13.011 1.00 89.94 305 PHE A CA 1
ATOM 2469 C C . PHE A 1 305 ? 15.290 13.579 -11.688 1.00 89.94 305 PHE A C 1
ATOM 2471 O O . PHE A 1 305 ? 14.675 13.726 -10.630 1.00 89.94 305 PHE A O 1
ATOM 2478 N N . SER A 1 306 ? 16.622 13.494 -11.769 1.00 83.38 306 SER A N 1
ATOM 2479 C CA . SER A 1 306 ? 17.515 13.613 -10.612 1.00 83.38 306 SER A CA 1
ATOM 2480 C C . SER A 1 306 ? 17.412 15.001 -9.978 1.00 83.38 306 SER A C 1
ATOM 2482 O O . SER A 1 306 ? 17.341 16.005 -10.688 1.00 83.38 306 SER A O 1
ATOM 2484 N N . GLU A 1 307 ? 17.469 15.070 -8.648 1.00 81.00 307 GLU A N 1
ATOM 2485 C CA . GLU A 1 307 ? 17.572 16.345 -7.923 1.00 81.00 307 GLU A CA 1
ATOM 2486 C C . GLU A 1 307 ? 18.926 17.026 -8.147 1.00 81.00 307 GLU A C 1
ATOM 2488 O O . GLU A 1 307 ? 19.036 18.251 -8.132 1.00 81.00 307 GLU A O 1
ATOM 2493 N N . GLN A 1 308 ? 19.964 16.219 -8.374 1.00 84.19 308 GLN A N 1
ATOM 2494 C CA . GLN A 1 308 ? 21.322 16.681 -8.612 1.00 84.19 308 GLN A CA 1
ATOM 2495 C C . GLN A 1 308 ? 21.867 16.044 -9.887 1.00 84.19 308 GLN A C 1
ATOM 2497 O O . GLN A 1 308 ? 21.949 14.819 -10.011 1.00 84.19 308 GLN A O 1
ATOM 2502 N N . TYR A 1 309 ? 22.238 16.896 -10.837 1.00 89.81 309 TYR A N 1
ATOM 2503 C CA . TYR A 1 309 ? 23.023 16.521 -12.009 1.00 89.81 309 TYR A CA 1
ATOM 2504 C C . TYR A 1 309 ? 24.499 16.805 -11.737 1.00 89.81 309 TYR A C 1
ATOM 2506 O O . TYR A 1 309 ? 24.819 17.734 -10.995 1.00 89.81 309 TYR A O 1
ATOM 2514 N N . HIS A 1 310 ? 25.406 16.063 -12.372 1.00 90.50 310 HIS A N 1
ATOM 2515 C CA . HIS A 1 310 ? 26.853 16.211 -12.164 1.00 90.50 310 HIS A CA 1
ATOM 2516 C C . HIS A 1 310 ? 27.357 17.633 -12.443 1.00 90.50 310 HIS A C 1
ATOM 2518 O O . HIS A 1 310 ? 28.264 18.113 -11.771 1.00 90.50 310 HIS A O 1
ATOM 2524 N N . MET A 1 311 ? 26.755 18.317 -13.420 1.00 90.62 311 MET A N 1
ATOM 2525 C CA . MET A 1 311 ? 27.089 19.698 -13.784 1.00 90.62 311 MET A CA 1
ATOM 2526 C C . MET A 1 311 ? 26.238 20.747 -13.049 1.00 90.62 311 MET A C 1
ATOM 2528 O O . MET A 1 311 ? 26.369 21.945 -13.305 1.00 90.62 311 MET A O 1
ATOM 2532 N N . GLY A 1 312 ? 25.337 20.331 -12.154 1.00 91.44 312 GLY A N 1
ATOM 2533 C CA . GLY A 1 312 ? 24.394 21.220 -11.479 1.00 91.44 312 GLY A CA 1
ATOM 2534 C C . GLY A 1 312 ? 23.645 22.124 -12.465 1.00 91.44 312 GLY A C 1
ATOM 2535 O O . GLY A 1 312 ? 23.137 21.672 -13.489 1.00 91.44 312 GLY A O 1
ATOM 2536 N N . ILE A 1 313 ? 23.623 23.430 -12.189 1.00 91.12 313 ILE A N 1
ATOM 2537 C CA . ILE A 1 313 ? 22.971 24.441 -13.044 1.00 91.12 313 ILE A CA 1
ATOM 2538 C C . ILE A 1 313 ? 23.610 24.504 -14.447 1.00 91.12 313 ILE A C 1
ATOM 2540 O O . ILE A 1 313 ? 22.939 24.845 -15.426 1.00 91.12 313 ILE A O 1
ATOM 2544 N N . TYR A 1 314 ? 24.894 24.152 -14.566 1.00 92.69 314 TYR A N 1
ATOM 2545 C CA . TYR A 1 314 ? 25.623 24.175 -15.833 1.00 92.69 314 TYR A CA 1
ATOM 2546 C C . TYR A 1 314 ? 25.186 23.060 -16.800 1.00 92.69 314 TYR A C 1
ATOM 2548 O O . TYR A 1 314 ? 25.457 23.178 -17.991 1.00 92.69 314 TYR A O 1
ATOM 2556 N N . ASP A 1 315 ? 24.442 22.040 -16.343 1.00 92.75 315 ASP A N 1
ATOM 2557 C CA . ASP A 1 315 ? 23.880 20.985 -17.210 1.00 92.75 315 ASP A CA 1
ATOM 2558 C C . ASP A 1 315 ? 23.021 21.571 -18.345 1.00 92.75 315 ASP A C 1
ATOM 2560 O O . ASP A 1 315 ? 23.057 21.096 -19.472 1.00 92.75 315 ASP A O 1
ATOM 2564 N N . SER A 1 316 ? 22.333 22.686 -18.072 1.00 90.19 316 SER A N 1
ATOM 2565 C CA . SER A 1 316 ? 21.514 23.413 -19.054 1.00 90.19 316 SER A CA 1
ATOM 2566 C C . SER A 1 316 ? 22.304 24.163 -20.135 1.00 90.19 316 SER A C 1
ATOM 2568 O O . SER A 1 316 ? 21.707 24.671 -21.082 1.00 90.19 316 SER A O 1
ATOM 2570 N N . LYS A 1 317 ? 23.628 24.289 -19.981 1.00 92.19 317 LYS A N 1
ATOM 2571 C CA . LYS A 1 317 ? 24.506 25.038 -20.893 1.00 92.19 317 LYS A CA 1
ATOM 2572 C C . LYS A 1 317 ? 25.342 24.140 -21.799 1.00 92.19 317 LYS A C 1
ATOM 2574 O O . LYS A 1 317 ? 26.094 24.663 -22.618 1.00 92.19 317 LYS A O 1
ATOM 2579 N N . ILE A 1 318 ? 25.250 22.823 -21.632 1.00 89.81 318 ILE A N 1
ATOM 2580 C CA . ILE A 1 318 ? 25.999 21.852 -22.425 1.00 89.81 318 ILE A CA 1
ATOM 2581 C C . ILE A 1 318 ? 25.056 21.061 -23.319 1.00 89.81 318 ILE A C 1
ATOM 2583 O O . ILE A 1 318 ? 23.923 20.773 -22.943 1.00 89.81 318 ILE A O 1
ATOM 2587 N N . GLU A 1 319 ? 25.550 20.669 -24.487 1.00 89.62 319 GLU A N 1
ATOM 2588 C CA . GLU A 1 319 ? 24.857 19.692 -25.318 1.00 89.62 319 GLU A CA 1
ATOM 2589 C C . GLU A 1 319 ? 24.900 18.318 -24.651 1.00 89.62 319 GLU A C 1
ATOM 2591 O O . GLU A 1 319 ? 25.940 17.886 -24.125 1.00 89.62 319 GLU A O 1
ATOM 2596 N N . ASN A 1 320 ? 23.770 17.617 -24.709 1.00 91.06 320 ASN A N 1
ATOM 2597 C CA . ASN A 1 320 ? 23.612 16.261 -24.206 1.00 91.06 320 ASN A CA 1
ATOM 2598 C C . ASN A 1 320 ? 23.913 16.194 -22.696 1.00 91.06 320 ASN A C 1
ATOM 2600 O O . ASN A 1 320 ? 24.639 15.312 -22.218 1.00 91.06 320 ASN A O 1
ATOM 2604 N N . GLY A 1 321 ? 23.384 17.174 -21.955 1.00 92.75 321 GLY A N 1
ATOM 2605 C CA . GLY A 1 321 ? 23.316 17.169 -20.493 1.00 92.75 321 GLY A CA 1
ATOM 2606 C C . GLY A 1 321 ? 22.405 16.056 -19.969 1.00 92.75 321 GLY A C 1
ATOM 2607 O O . GLY A 1 321 ? 21.583 15.504 -20.705 1.00 92.75 321 GLY A O 1
ATOM 2608 N N . GLN A 1 322 ? 22.531 15.702 -18.690 1.00 92.69 322 GLN A N 1
ATOM 2609 C CA . GLN A 1 322 ? 21.746 14.612 -18.098 1.00 92.69 322 GLN A CA 1
ATOM 2610 C C . GLN A 1 322 ? 20.243 14.893 -18.135 1.00 92.69 322 GLN A C 1
ATOM 2612 O O . GLN A 1 322 ? 19.454 13.979 -18.385 1.00 92.69 322 GLN A O 1
ATOM 2617 N N . LYS A 1 323 ? 19.841 16.152 -17.927 1.00 93.19 323 LYS A N 1
ATOM 2618 C CA . LYS A 1 323 ? 18.436 16.551 -18.013 1.00 93.19 323 LYS A CA 1
ATOM 2619 C C . LYS A 1 323 ? 17.893 16.369 -19.430 1.00 93.19 323 LYS A C 1
ATOM 2621 O O . LYS A 1 323 ? 16.852 15.743 -19.608 1.00 93.19 323 LYS A O 1
ATOM 2626 N N . GLU A 1 324 ? 18.619 16.872 -20.427 1.00 93.44 324 GLU A N 1
ATOM 2627 C CA . GLU A 1 324 ? 18.239 16.763 -21.840 1.00 93.44 324 GLU A CA 1
ATOM 2628 C C . GLU A 1 324 ? 18.143 15.291 -22.278 1.00 93.44 324 GLU A C 1
ATOM 2630 O O . GLU A 1 324 ? 17.221 14.893 -22.995 1.00 93.44 324 GLU A O 1
ATOM 2635 N N . ILE A 1 325 ? 19.077 14.458 -21.806 1.00 93.88 325 ILE A N 1
ATOM 2636 C CA . ILE A 1 325 ? 19.068 13.013 -22.036 1.00 93.88 325 ILE A CA 1
ATOM 2637 C C . ILE A 1 325 ? 17.785 12.382 -21.495 1.00 93.88 325 ILE A C 1
ATOM 2639 O O . ILE A 1 325 ? 17.088 11.696 -22.244 1.00 93.88 325 ILE A O 1
ATOM 2643 N N . LEU A 1 326 ? 17.434 12.648 -20.235 1.00 94.62 326 LEU A N 1
ATOM 2644 C CA . LEU A 1 326 ? 16.214 12.121 -19.619 1.00 94.62 326 LEU A CA 1
ATOM 2645 C C . LEU A 1 326 ? 14.939 12.601 -20.330 1.00 94.62 326 LEU A C 1
ATOM 2647 O O . LEU A 1 326 ? 14.030 11.804 -20.563 1.00 94.62 326 LEU A O 1
ATOM 2651 N N . GLU A 1 327 ? 14.875 13.871 -20.735 1.00 94.62 327 GLU A N 1
ATOM 2652 C CA . GLU A 1 327 ? 13.747 14.424 -21.499 1.00 94.62 327 GLU A CA 1
ATOM 2653 C C . GLU A 1 327 ? 13.539 13.682 -22.826 1.00 94.62 327 GLU A C 1
ATOM 2655 O O . GLU A 1 327 ? 12.415 13.281 -23.161 1.00 94.62 327 GLU A O 1
ATOM 2660 N N . LYS A 1 328 ? 14.624 13.439 -23.567 1.00 94.06 328 LYS A N 1
ATOM 2661 C CA . LYS A 1 328 ? 14.586 12.678 -24.822 1.00 94.06 328 LYS A CA 1
ATOM 2662 C C . LYS A 1 328 ? 14.234 11.210 -24.586 1.00 94.06 328 LYS A C 1
ATOM 2664 O O . LYS A 1 328 ? 13.406 10.673 -25.324 1.00 94.06 328 LYS A O 1
ATOM 2669 N N . MET A 1 329 ? 14.774 10.579 -23.540 1.00 95.75 329 MET A N 1
ATOM 2670 C CA . MET A 1 329 ? 14.406 9.213 -23.149 1.00 95.75 329 MET A CA 1
ATOM 2671 C C . MET A 1 329 ? 12.902 9.089 -22.890 1.00 95.75 329 MET A C 1
ATOM 2673 O O . MET A 1 329 ? 12.238 8.233 -23.477 1.00 95.75 329 MET A O 1
ATOM 2677 N N . ASN A 1 330 ? 12.348 9.988 -22.079 1.00 96.69 330 ASN A N 1
ATOM 2678 C CA . ASN A 1 330 ? 10.928 10.004 -21.733 1.00 96.69 330 ASN A CA 1
ATOM 2679 C C . ASN A 1 330 ? 10.034 10.277 -22.947 1.00 96.69 330 ASN A C 1
ATOM 2681 O O . ASN A 1 330 ? 9.024 9.597 -23.138 1.00 96.69 330 ASN A O 1
ATOM 2685 N N . SER A 1 331 ? 10.435 11.214 -23.810 1.00 95.81 331 SER A N 1
ATOM 2686 C CA . SER A 1 331 ? 9.727 11.510 -25.061 1.00 95.81 331 SER A CA 1
ATOM 2687 C C . SER A 1 331 ? 9.679 10.290 -25.985 1.00 95.81 331 SER A C 1
ATOM 2689 O O . SER A 1 331 ? 8.645 9.996 -26.592 1.00 95.81 331 SER A O 1
ATOM 2691 N N . LYS A 1 332 ? 10.783 9.539 -26.061 1.00 95.38 332 LYS A N 1
ATOM 2692 C CA . LYS A 1 332 ? 10.880 8.332 -26.879 1.00 95.38 332 LYS A CA 1
ATOM 2693 C C . LYS A 1 332 ? 10.025 7.196 -26.317 1.00 95.38 332 LYS A C 1
ATOM 2695 O O . LYS A 1 332 ? 9.254 6.612 -27.075 1.00 95.38 332 LYS A O 1
ATOM 2700 N N . LEU A 1 333 ? 10.071 6.942 -25.007 1.00 95.69 333 LEU A N 1
ATOM 2701 C CA . LEU A 1 333 ? 9.199 5.949 -24.368 1.00 95.69 333 LEU A CA 1
ATOM 2702 C C . LEU A 1 333 ? 7.715 6.261 -24.597 1.00 95.69 333 LEU A C 1
ATOM 2704 O O . LEU A 1 333 ? 6.954 5.373 -24.975 1.00 95.69 333 LEU A O 1
ATOM 2708 N N . LEU A 1 334 ? 7.311 7.527 -24.461 1.00 96.62 334 LEU A N 1
ATOM 2709 C CA . LEU A 1 334 ? 5.942 7.954 -24.761 1.00 96.62 334 LEU A CA 1
ATOM 2710 C C . LEU A 1 334 ? 5.568 7.721 -26.233 1.00 96.62 334 LEU A C 1
ATOM 2712 O O . LEU A 1 334 ? 4.428 7.382 -26.537 1.00 96.62 334 LEU A O 1
ATOM 2716 N N . SER A 1 335 ? 6.507 7.895 -27.166 1.00 95.88 335 SER A N 1
ATOM 2717 C CA . SER A 1 335 ? 6.250 7.597 -28.578 1.00 95.88 335 SER A CA 1
ATOM 2718 C C . SER A 1 335 ? 6.013 6.104 -28.827 1.00 95.88 335 SER A C 1
ATOM 2720 O O . SER A 1 335 ? 5.149 5.764 -29.632 1.00 95.88 335 SER A O 1
ATOM 2722 N N . TYR A 1 336 ? 6.696 5.219 -28.090 1.00 94.12 336 TYR A N 1
ATOM 2723 C CA . TYR A 1 336 ? 6.522 3.770 -28.217 1.00 94.12 336 TYR A CA 1
ATOM 2724 C C . TYR A 1 336 ? 5.130 3.314 -27.781 1.00 94.12 336 TYR A C 1
ATOM 2726 O O . TYR A 1 336 ? 4.506 2.499 -28.461 1.00 94.12 336 TYR A O 1
ATOM 2734 N N . THR A 1 337 ? 4.593 3.876 -26.695 1.00 95.81 337 THR A N 1
ATOM 2735 C CA . THR A 1 337 ? 3.255 3.493 -26.207 1.00 95.81 337 THR A CA 1
ATOM 2736 C C . THR A 1 337 ? 2.147 3.843 -27.200 1.00 95.81 337 THR A C 1
ATOM 2738 O O . THR A 1 337 ? 1.176 3.103 -27.347 1.00 95.81 337 THR A O 1
ATOM 2741 N N . ARG A 1 338 ? 2.333 4.911 -27.986 1.00 95.56 338 ARG A N 1
ATOM 2742 C CA . ARG A 1 338 ? 1.384 5.339 -29.028 1.00 95.56 338 ARG A CA 1
ATOM 2743 C C . ARG A 1 338 ? 1.265 4.369 -30.201 1.00 95.56 338 ARG A C 1
ATOM 2745 O O . ARG A 1 338 ? 0.279 4.454 -30.926 1.00 95.56 338 ARG A O 1
ATOM 2752 N N . VAL A 1 339 ? 2.223 3.460 -30.393 1.00 92.75 339 VAL A N 1
ATOM 2753 C CA . VAL A 1 339 ? 2.160 2.438 -31.455 1.00 92.75 339 VAL A CA 1
ATOM 2754 C C . VAL A 1 339 ? 1.076 1.396 -31.154 1.00 92.75 339 VAL A C 1
ATOM 2756 O O . VAL A 1 339 ? 0.471 0.848 -32.072 1.00 92.75 339 VAL A O 1
ATOM 2759 N N . ASN A 1 340 ? 0.779 1.147 -29.873 1.00 94.25 340 ASN A N 1
ATOM 2760 C CA . ASN A 1 340 ? -0.266 0.219 -29.445 1.00 94.25 340 ASN A CA 1
ATOM 2761 C C . ASN A 1 340 ? -1.086 0.810 -28.282 1.00 94.25 340 ASN A C 1
ATOM 2763 O O . ASN A 1 340 ? -1.020 0.311 -27.158 1.00 94.25 340 ASN A O 1
ATOM 2767 N N . PRO A 1 341 ? -1.900 1.848 -28.535 1.00 94.62 341 PRO A N 1
ATOM 2768 C CA . PRO A 1 341 ? -2.550 2.622 -27.477 1.00 94.62 341 PRO A CA 1
ATOM 2769 C C . PRO A 1 341 ? -3.619 1.835 -26.702 1.00 94.62 341 PRO A C 1
ATOM 2771 O O . PRO A 1 341 ? -4.073 2.275 -25.652 1.00 94.62 341 PRO A O 1
ATOM 2774 N N . GLN A 1 342 ? -4.052 0.674 -27.206 1.00 96.06 342 GLN A N 1
ATOM 2775 C CA . GLN A 1 342 ? -5.044 -0.166 -26.530 1.00 96.06 342 GLN A CA 1
ATOM 2776 C C . GLN A 1 342 ? -4.429 -1.011 -25.406 1.00 96.06 342 GLN A C 1
ATOM 2778 O O . GLN A 1 342 ? -5.099 -1.303 -24.412 1.00 96.06 342 GLN A O 1
ATOM 2783 N N . ARG A 1 343 ? -3.166 -1.433 -25.560 1.00 97.44 343 ARG A N 1
ATOM 2784 C CA . ARG A 1 343 ? -2.500 -2.356 -24.624 1.00 97.44 343 ARG A CA 1
ATOM 2785 C C . ARG A 1 343 ? -1.179 -1.854 -24.066 1.00 97.44 343 ARG A C 1
ATOM 2787 O O . ARG A 1 343 ? -0.708 -2.453 -23.109 1.00 97.44 343 ARG A O 1
ATOM 2794 N N . PHE A 1 344 ? -0.603 -0.792 -24.618 1.00 98.12 344 PHE A N 1
ATOM 2795 C CA . PHE A 1 344 ? 0.648 -0.219 -24.147 1.00 98.12 344 PHE A CA 1
ATOM 2796 C C . PHE A 1 344 ? 0.409 1.182 -23.586 1.00 98.12 344 PHE A C 1
ATOM 2798 O O . PHE A 1 344 ? 0.052 2.110 -24.307 1.00 98.12 344 PHE A O 1
ATOM 2805 N N . HIS A 1 345 ? 0.608 1.323 -22.282 1.00 98.19 345 HIS A N 1
ATOM 2806 C CA . HIS A 1 345 ? 0.286 2.519 -21.518 1.00 98.19 345 HIS A CA 1
ATOM 2807 C C . HIS A 1 345 ? 1.541 3.159 -20.945 1.00 98.19 345 HIS A C 1
ATOM 2809 O O . HIS A 1 345 ? 2.517 2.483 -20.617 1.00 98.19 345 HIS A O 1
ATOM 2815 N N . PHE A 1 346 ? 1.489 4.476 -20.785 1.00 97.25 346 PHE A N 1
ATOM 2816 C CA . PHE A 1 346 ? 2.555 5.263 -20.182 1.00 97.25 346 PHE A CA 1
ATOM 2817 C C . PHE A 1 346 ? 2.129 5.736 -18.793 1.00 97.25 346 PHE A C 1
ATOM 2819 O O . PHE A 1 346 ? 1.068 6.346 -18.650 1.00 97.25 346 PHE A O 1
ATOM 2826 N N . LEU A 1 347 ? 2.954 5.469 -17.784 1.00 96.62 347 LEU A N 1
ATOM 2827 C CA . LEU A 1 347 ? 2.781 5.976 -16.429 1.00 96.62 347 LEU A CA 1
ATOM 2828 C C . LEU A 1 347 ? 3.733 7.151 -16.198 1.00 96.62 347 LEU A C 1
ATOM 2830 O O . LEU A 1 347 ? 4.953 7.003 -16.241 1.00 96.62 347 LEU A O 1
ATOM 2834 N N . ASP A 1 348 ? 3.166 8.319 -15.917 1.00 95.12 348 ASP A N 1
ATOM 2835 C CA . ASP A 1 348 ? 3.932 9.513 -15.566 1.00 95.12 348 ASP A CA 1
ATOM 2836 C C . ASP A 1 348 ? 4.286 9.505 -14.070 1.00 95.12 348 ASP A C 1
ATOM 2838 O O . ASP A 1 348 ? 3.670 10.191 -13.250 1.00 95.12 348 ASP A O 1
ATOM 2842 N N . THR A 1 349 ? 5.257 8.666 -13.706 1.00 93.06 349 THR A N 1
ATOM 2843 C CA . THR A 1 349 ? 5.760 8.532 -12.332 1.00 93.06 349 THR A CA 1
ATOM 2844 C C . THR A 1 349 ? 6.404 9.826 -11.849 1.00 93.06 349 THR A C 1
ATOM 2846 O O . THR A 1 349 ? 6.217 10.216 -10.701 1.00 93.06 349 THR A O 1
ATOM 2849 N N . GLU A 1 350 ? 7.101 10.532 -12.734 1.00 90.25 350 GLU A N 1
ATOM 2850 C CA . GLU A 1 350 ? 7.677 11.849 -12.468 1.00 90.25 350 GLU A CA 1
ATOM 2851 C C . GLU A 1 350 ? 6.629 12.839 -11.926 1.00 90.25 350 GLU A C 1
ATOM 2853 O O . GLU A 1 350 ? 6.836 13.446 -10.874 1.00 90.25 350 GLU A O 1
ATOM 2858 N N . LYS A 1 351 ? 5.461 12.947 -12.573 1.00 90.69 351 LYS A N 1
ATOM 2859 C CA . LYS A 1 351 ? 4.362 13.794 -12.086 1.00 90.69 351 LYS A CA 1
ATOM 2860 C C . LYS A 1 351 ? 3.753 13.293 -10.779 1.00 90.69 351 LYS A C 1
ATOM 2862 O O . LYS A 1 351 ? 3.327 14.107 -9.960 1.00 90.69 351 LYS A O 1
ATOM 2867 N N . VAL A 1 352 ? 3.679 11.976 -10.578 1.00 89.62 352 VAL A N 1
ATOM 2868 C CA . VAL A 1 352 ? 3.194 11.403 -9.312 1.00 89.62 352 VAL A CA 1
ATOM 2869 C C . VAL A 1 352 ? 4.109 11.827 -8.165 1.00 89.62 352 VAL A C 1
ATOM 2871 O O . VAL A 1 352 ? 3.613 12.361 -7.174 1.00 89.62 352 VAL A O 1
ATOM 2874 N N . LEU A 1 353 ? 5.423 11.655 -8.320 1.00 88.50 353 LEU A N 1
ATOM 2875 C CA . LEU A 1 353 ? 6.419 11.973 -7.293 1.00 88.50 353 LEU A CA 1
ATOM 2876 C C . LEU A 1 353 ? 6.584 13.478 -7.066 1.00 88.50 353 LEU A C 1
ATOM 2878 O O . LEU A 1 353 ? 6.802 13.903 -5.934 1.00 88.50 353 LEU A O 1
ATOM 2882 N N . ALA A 1 354 ? 6.382 14.305 -8.094 1.00 87.56 354 ALA A N 1
ATOM 2883 C CA . ALA A 1 354 ? 6.402 15.761 -7.950 1.00 87.56 354 ALA A CA 1
ATOM 2884 C C . ALA A 1 354 ? 5.396 16.291 -6.904 1.00 87.56 354 ALA A C 1
ATOM 2886 O O . ALA A 1 354 ? 5.615 17.361 -6.342 1.00 87.56 354 ALA A O 1
ATOM 2887 N N . ASN A 1 355 ? 4.325 15.546 -6.597 1.00 87.19 355 ASN A N 1
ATOM 2888 C CA . ASN A 1 355 ? 3.360 15.924 -5.557 1.00 87.19 355 ASN A CA 1
ATOM 2889 C C . ASN A 1 355 ? 3.833 15.619 -4.122 1.00 87.19 355 ASN A C 1
ATOM 2891 O O . ASN A 1 355 ? 3.202 16.088 -3.177 1.00 87.19 355 ASN A O 1
ATOM 2895 N N . TYR A 1 356 ? 4.898 14.827 -3.949 1.00 83.25 356 TYR A N 1
ATOM 2896 C CA . TYR A 1 356 ? 5.352 14.320 -2.646 1.00 83.25 356 TYR A CA 1
ATOM 2897 C C . TYR A 1 356 ? 6.806 14.682 -2.298 1.00 83.25 356 TYR A C 1
ATOM 2899 O O . TYR A 1 356 ? 7.209 14.488 -1.153 1.00 83.25 356 TYR A O 1
ATOM 2907 N N . GLY A 1 357 ? 7.568 15.236 -3.247 1.00 76.06 357 GLY A N 1
ATOM 2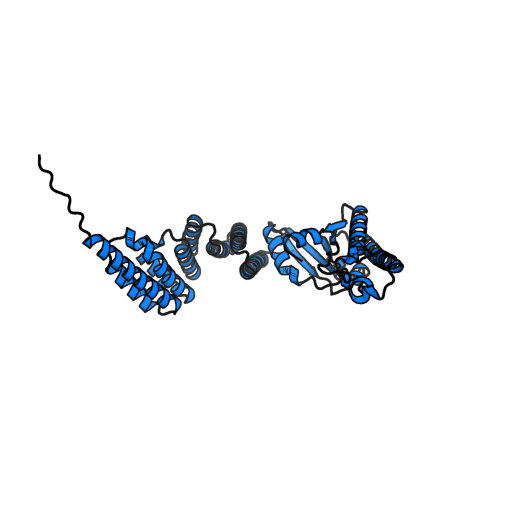908 C CA . GLY A 1 357 ? 9.027 15.346 -3.144 1.00 76.06 357 GLY A CA 1
ATOM 2909 C C . GLY A 1 357 ? 9.702 14.074 -3.663 1.00 76.06 357 GLY A C 1
ATOM 2910 O O . GLY A 1 357 ? 9.085 13.006 -3.664 1.00 76.06 357 GLY A O 1
ATOM 2911 N N . LYS A 1 358 ? 10.926 14.204 -4.180 1.00 71.56 358 LYS A N 1
ATOM 2912 C CA . LYS A 1 358 ? 11.642 13.108 -4.842 1.00 71.56 358 LYS A CA 1
ATOM 2913 C C . LYS A 1 358 ? 12.719 12.486 -3.973 1.00 71.56 358 LYS A C 1
ATOM 2915 O O . LYS A 1 358 ? 13.169 13.152 -3.019 1.00 71.56 358 LYS A O 1
#

pLDDT: mean 89.34, std 12.87, range [31.64, 98.69]

InterPro domains:
  IPR011990 Tetratricopeptide-like helical domain superfamily [G3DSA:1.25.40.10] (30-164)
  IPR011990 Tetratricopeptide-like helical domain superfamily [SSF48452] (77-171)
  IPR036514 SGNH hydrolase superfamily [G3DSA:3.40.50.1110] (171-358)
  IPR049369 BF1531-like, N-terminal domain [PF21211] (192-358)

Sequence (358 aa):
MWVGPLKHNPKNMNSTKELKIDVATDCAKICFLAENNYITLAEKTFEEITHKIDNPEVLGGFLKKPAISIFLSHNINQQYVQTVDFFEKYENLLKDDAIALTLVGEAFKNLNVPKKAENFLVRAIQSNDSHPEPHLLLGDIYSKSKPKLALEHYKQYHKYSSSTLGTRIFIKRIKSLLTEKKDLFFFKKLQVAFIGNFTIEPIRASMDAECFKQGINPQFYFGGYDQYSQEILNADSALYQFDPAVTVLLLDSKTLVPELFNNFFEVASVDRFVLVEKKLKLVETLCENFLKLSKSHLIISNFIFSEQYHMGIYDSKIENGQKEILEKMNSKLLSYTRVNPQRFHFLDTEKVLANYGK

Secondary structure (DSSP, 8-state):
---------THHHHHHHHHHHHHHHHHHHHHHHHHTT-HHHHHHHHHHHHHH---HHHHHHHHHHHHHHHHHHHHHTT-HHHHHHHHHHTHHHHTT-HHHHHHHHHHHHHTT-HHHHHHHHHHHHHH-TT-HHHHHHHHHHHTTT-HHHHHHHHHHHHHH--SHHHHHHHHHHHHHHHHH-TT-TTSEEEEEEEEESS--GGGHHHHHHHHHHTTEEEEEEEPPTT-HHHHHH-TTSHHHHT--SEEEEE--HHHH-HHHHTSTTTS-HHHHHHHHHHHHHHHHHHHHHHHHH--SEEEEEPPPPPS--TTGGGGGGSTT-HHHHHHHHHHHHHHHHTTSTTTEEEE-HHHHHHTT--

Radius of gyration: 31.71 Å; chains: 1; bounding box: 71×78×80 Å

Foldseek 3Di:
DDDDDDDPDPVVVVVVVVLLVVLLVLLVVLLVCLQVLVLVVSVVSLVVSVVVDDDVVSCLVRSLNSLLSSLVSCVVVLVLVVNLVSCVVVVVSPVLALSSLLSNLVSCVVVVNNVSSLVSLVSSCVSPVLPLSSLCSVLVSCLPPPVVSSLVSLLSSCVSVVDPVSLVSSLVSVVVSCVVDVPPVQAAEFEEEEEEQADDVVCVSVVSSVSSNVSYDYDYHYDDHHCLQVQLVDLPHPVNVSQGQAYEYEYEPCRQCVCCVVVVVVDDLVCLVVSLVVSLVSVLVSVVSSVVSHPHQYEYEAYADDPDFPCRVCLVVDRNRPVVSSVVSRVSLVVSCVVPVPRYHYDHVNVVCVVPPD